Protein 3MJQ (pdb70)

Solvent-accessible surface area: 11244 Å² total

Organism: Desulfitobacterium hafniense (strain Y51) (NCBI:txid138119)

B-factor: mean 79.3, std 19.73, range [34.34, 143.45]

Radius of gyration: 17.88 Å; Cα contacts (8 Å, |Δi|>4): 394; chains: 2; bounding box: 31×36×53 Å

Nearest PDB structures (foldseek):
  3mjq-assembly1_B  TM=1.002E+00  e=2.665E-19  Desulfitobacterium hafniense Y51
  3olo-assembly1_A  TM=8.176E-01  e=1.686E-05  Nostoc sp. PCC 7120 = FACHB-418
  1vb6-assembly1_B  TM=7.572E-01  e=6.403E-06  Escherichia coli K-12
  5xgd-assembly1_A  TM=7.387E-01  e=3.478E-04  Pseudomonas aeruginosa PAO1
  5xge-assembly1_A  TM=7.195E-01  e=5.997E-04  Pseudomonas aeruginosa PAO1

Structure (mmCIF, N/CA/C/O backbone):
data_3MJQ
#
_entry.id   3MJQ
#
_cell.length_a   49.609
_cell.length_b   49.609
_cell.length_c   190.990
_cell.angle_alpha   90.00
_cell.angle_beta   90.00
_cell.angle_gamma   90.00
#
_symmetry.space_group_name_H-M   'P 41 21 2'
#
loop_
_entity.id
_entity.type
_entity.pdbx_description
1 polymer 'uncharacterized protein'
2 water water
#
loop_
_atom_site.group_PDB
_atom_site.id
_atom_site.type_symbol
_atom_site.label_atom_id
_atom_site.label_alt_id
_atom_site.label_comp_id
_atom_site.label_asym_id
_atom_site.label_entity_id
_atom_site.label_seq_id
_atom_site.pdbx_PDB_ins_code
_atom_site.Cartn_x
_atom_site.Cartn_y
_atom_site.Cartn_z
_atom_site.occupancy
_atom_site.B_iso_or_equiv
_atom_site.auth_seq_id
_atom_site.auth_comp_id
_atom_site.auth_asym_id
_atom_site.auth_atom_id
_atom_site.pdbx_PDB_model_num
ATOM 1 N N . LYS A 1 2 ? -2.564 28.051 75.169 1.00 95.61 2 LYS A N 1
ATOM 2 C CA . LYS A 1 2 ? -3.513 27.408 74.208 1.00 101.04 2 LYS A CA 1
ATOM 3 C C . LYS A 1 2 ? -4.108 26.129 74.808 1.00 108.10 2 LYS A C 1
ATOM 4 O O . LYS A 1 2 ? -3.599 25.616 75.800 1.00 107.61 2 LYS A O 1
ATOM 6 N N . ASN A 1 3 ? -5.197 25.631 74.221 1.00 108.19 3 ASN A N 1
ATOM 7 C CA . ASN A 1 3 ? -5.860 24.400 74.691 1.00 97.10 3 ASN A CA 1
ATOM 8 C C . ASN A 1 3 ? -5.023 23.231 74.209 1.00 92.50 3 ASN A C 1
ATOM 9 O O . ASN A 1 3 ? -5.111 22.112 74.722 1.00 89.53 3 ASN A O 1
ATOM 11 N N . PHE A 1 4 ? -4.206 23.531 73.207 1.00 82.72 4 PHE A N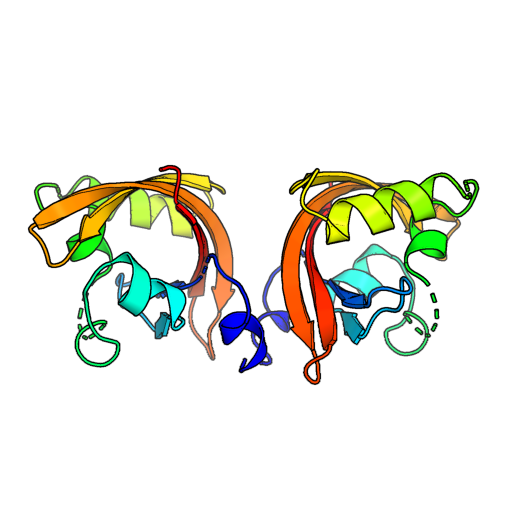 1
ATOM 12 C CA . PHE A 1 4 ? -3.298 22.576 72.600 1.00 76.06 4 PHE A CA 1
ATOM 13 C C . PHE A 1 4 ? -2.360 21.975 73.649 1.00 91.90 4 PHE A C 1
ATOM 14 O O . PHE A 1 4 ? -2.474 20.799 73.960 1.00 96.51 4 PHE A O 1
ATOM 22 N N . LEU A 1 5 ? -1.424 22.785 74.161 1.00 90.69 5 LEU A N 1
ATOM 23 C CA . LEU A 1 5 ? -0.444 22.401 75.195 1.00 78.35 5 LEU A CA 1
ATOM 24 C C . LEU A 1 5 ? -1.006 21.426 76.231 1.00 66.70 5 LEU A C 1
ATOM 25 O O . LEU A 1 5 ? -0.323 20.510 76.667 1.00 72.84 5 LEU A O 1
ATOM 30 N N . GLU A 1 6 ? -2.240 21.667 76.650 1.00 61.51 6 GLU A N 1
ATOM 31 C CA . GLU A 1 6 ? -2.965 20.817 77.600 1.00 67.73 6 GLU A CA 1
ATOM 32 C C . GLU A 1 6 ? -2.863 19.340 77.166 1.00 70.45 6 GLU A C 1
ATOM 33 O O . GLU A 1 6 ? -2.915 18.420 77.986 1.00 74.66 6 GLU A O 1
ATOM 39 N N . THR A 1 7 ? -2.724 19.125 75.861 1.00 67.27 7 THR A N 1
ATOM 40 C CA . THR A 1 7 ? -2.628 17.781 75.282 1.00 70.26 7 THR A CA 1
ATOM 41 C C . THR A 1 7 ? -1.237 17.128 75.207 1.00 74.19 7 THR A C 1
ATOM 42 O O . THR A 1 7 ? -1.067 16.080 74.595 1.00 80.93 7 THR A O 1
ATOM 46 N N . ILE A 1 8 ? -0.251 17.721 75.857 1.00 69.14 8 ILE A N 1
ATOM 47 C CA . ILE A 1 8 ? 1.090 17.150 75.856 1.00 67.62 8 ILE A CA 1
ATOM 48 C C . ILE A 1 8 ? 1.339 16.530 77.229 1.00 75.17 8 ILE A C 1
ATOM 49 O O . ILE A 1 8 ? 1.032 17.137 78.253 1.00 70.07 8 ILE A O 1
ATOM 54 N N . GLU A 1 9 ? 1.850 15.302 77.251 1.00 81.75 9 GLU A N 1
ATOM 55 C CA . GLU A 1 9 ? 2.078 14.614 78.515 1.00 76.68 9 GLU A CA 1
ATOM 56 C C . GLU A 1 9 ? 3.144 15.285 79.387 1.00 80.81 9 GLU A C 1
ATOM 57 O O . GLU A 1 9 ? 3.130 15.170 80.618 1.00 84.81 9 GLU A O 1
ATOM 63 N N . ASP A 1 10 ? 4.074 15.984 78.752 1.00 71.55 10 ASP A N 1
ATOM 64 C CA . ASP A 1 10 ? 5.117 16.669 79.497 1.00 65.74 10 ASP A CA 1
ATOM 65 C C . ASP A 1 10 ? 4.588 17.933 80.162 1.00 65.63 10 ASP A C 1
ATOM 66 O O . ASP A 1 10 ? 3.707 18.611 79.634 1.00 69.69 10 ASP A O 1
ATOM 79 N N . ILE A 1 12 ? 4.269 21.627 81.246 1.00 59.08 12 ILE A N 1
ATOM 80 C CA . ILE A 1 12 ? 4.554 22.892 80.621 1.00 59.38 12 ILE A CA 1
ATOM 81 C C . ILE A 1 12 ? 4.090 23.970 81.545 1.00 61.38 12 ILE A C 1
ATOM 82 O O . ILE A 1 12 ? 2.961 23.946 82.022 1.00 65.29 12 ILE A O 1
ATOM 87 N N . LEU A 1 13 ? 4.982 24.918 81.786 1.00 61.32 13 LEU A N 1
ATOM 88 C CA . LEU A 1 13 ? 4.708 26.048 82.648 1.00 64.80 13 LEU A CA 1
ATOM 89 C C . LEU A 1 13 ? 5.214 27.280 81.933 1.00 68.40 13 LEU A C 1
ATOM 90 O O . LEU A 1 13 ? 6.122 27.200 81.105 1.00 60.50 13 LEU A O 1
ATOM 95 N N . ILE A 1 14 ? 4.602 28.411 82.238 1.00 65.87 14 ILE A N 1
ATOM 96 C CA . ILE A 1 14 ? 5.054 29.674 81.695 1.00 67.77 14 ILE A CA 1
ATOM 97 C C . ILE A 1 14 ? 5.278 30.438 82.995 1.00 74.79 14 ILE A C 1
ATOM 98 O O . ILE A 1 14 ? 4.365 30.559 83.801 1.00 84.29 14 ILE A O 1
ATOM 103 N N . ILE A 1 15 ? 6.490 30.919 83.232 1.00 67.67 15 ILE A N 1
ATOM 104 C CA . ILE A 1 15 ? 6.756 31.625 84.479 1.00 73.19 15 ILE A CA 1
ATOM 105 C C . ILE A 1 15 ? 7.402 32.974 84.217 1.00 74.15 15 ILE A C 1
ATOM 106 O O . ILE A 1 15 ? 8.270 33.095 83.350 1.00 68.29 15 ILE A O 1
ATOM 111 N N . ASN A 1 16 ? 6.968 33.984 84.970 1.00 72.79 16 ASN A N 1
ATOM 112 C CA . ASN A 1 16 ? 7.468 35.347 84.811 1.00 74.59 16 ASN A CA 1
ATOM 113 C C . ASN A 1 16 ? 8.803 35.625 85.476 1.00 79.09 16 ASN A C 1
ATOM 114 O O . ASN A 1 16 ? 9.423 34.741 86.059 1.00 77.38 16 ASN A O 1
ATOM 119 N N . ARG A 1 17 ? 9.231 36.876 85.381 1.00 84.33 17 ARG A N 1
ATOM 120 C CA . ARG A 1 17 ? 10.494 37.324 85.949 1.00 87.31 17 ARG A CA 1
ATOM 121 C C . ARG A 1 17 ? 10.583 37.114 87.464 1.00 86.41 17 ARG A C 1
ATOM 122 O O . ARG A 1 17 ? 11.663 36.881 88.005 1.00 79.34 17 ARG A O 1
ATOM 130 N N . GLU A 1 18 ? 9.435 37.200 88.138 1.00 89.56 18 GLU A N 1
ATOM 131 C CA . GLU A 1 18 ? 9.346 37.042 89.592 1.00 93.15 18 GLU A CA 1
ATOM 132 C C . GLU A 1 18 ? 9.210 35.606 90.054 1.00 82.98 18 GLU A C 1
ATOM 133 O O . GLU A 1 18 ? 9.141 35.342 91.256 1.00 91.43 18 GLU A O 1
ATOM 139 N N . GLY A 1 19 ? 9.143 34.682 89.102 1.00 62.66 19 GLY A N 1
ATOM 140 C CA . GLY A 1 19 ? 9.028 33.281 89.454 1.00 57.04 19 GLY A CA 1
ATOM 141 C C . GLY A 1 19 ? 7.616 32.803 89.705 1.00 57.98 19 GLY A C 1
ATOM 142 O O . GLY A 1 19 ? 7.410 31.747 90.290 1.00 63.79 19 GLY A O 1
ATOM 143 N N . ARG A 1 20 ? 6.630 33.578 89.278 1.00 58.41 20 ARG A N 1
ATOM 144 C CA . ARG A 1 20 ? 5.252 33.154 89.468 1.00 73.70 20 ARG A CA 1
ATOM 145 C C . ARG A 1 20 ? 4.772 32.342 88.259 1.00 81.12 20 ARG A C 1
ATOM 146 O O . ARG A 1 20 ? 5.210 32.563 87.125 1.00 84.06 20 ARG A O 1
ATOM 154 N N . LEU A 1 21 ? 3.877 31.393 88.516 1.00 83.70 21 LEU A N 1
ATOM 155 C CA . LEU A 1 21 ? 3.349 30.532 87.468 1.00 75.67 21 LEU A CA 1
ATOM 156 C C . LEU A 1 21 ? 2.181 31.107 86.681 1.00 76.98 21 LEU A C 1
ATOM 157 O O . LEU A 1 21 ? 1.023 30.954 87.070 1.00 74.88 21 LEU A O 1
ATOM 162 N N . LEU A 1 22 ? 2.497 31.752 85.564 1.00 80.93 22 LEU A N 1
ATOM 163 C CA . LEU A 1 22 ? 1.489 32.334 84.690 1.00 83.61 22 LEU A CA 1
ATOM 164 C C . LEU A 1 22 ? 0.600 31.247 84.074 1.00 81.50 22 LEU A C 1
ATOM 165 O O . LEU A 1 22 ? -0.621 31.396 84.021 1.00 86.37 22 LEU A O 1
ATOM 170 N N . TYR A 1 23 ? 1.218 30.155 83.622 1.00 80.23 23 TYR A N 1
ATOM 171 C CA . TYR A 1 23 ? 0.493 29.039 83.009 1.00 81.62 23 TYR A CA 1
ATOM 172 C C . TYR A 1 23 ? 1.040 27.659 83.365 1.00 79.91 23 TYR A C 1
ATOM 173 O O . TYR A 1 23 ? 2.235 27.496 83.586 1.00 87.24 23 TYR A O 1
ATOM 182 N N . ALA A 1 24 ? 0.153 26.670 83.385 1.00 71.54 24 ALA A N 1
ATOM 183 C CA . ALA A 1 24 ? 0.531 25.295 83.684 1.00 68.02 24 ALA A CA 1
ATOM 184 C C . ALA A 1 24 ? -0.532 24.392 83.105 1.00 73.72 24 ALA A C 1
ATOM 185 O O . ALA A 1 24 ? -1.674 24.806 82.967 1.00 80.51 24 ALA A O 1
ATOM 187 N N . ASN A 1 25 ? -0.161 23.161 82.773 1.00 73.49 25 ASN A N 1
ATOM 188 C CA . ASN A 1 25 ? -1.104 22.219 82.195 1.00 80.74 25 ASN A CA 1
ATOM 189 C C . ASN A 1 25 ? -1.433 21.071 83.125 1.00 74.28 25 ASN A C 1
ATOM 190 O O . ASN A 1 25 ? -0.727 20.813 84.095 1.00 74.18 25 ASN A O 1
ATOM 195 N N . THR A 1 26 ? -2.520 20.382 82.809 1.00 78.23 26 THR A N 1
ATOM 196 C CA . THR A 1 26 ? -3.002 19.256 83.615 1.00 83.42 26 THR A CA 1
ATOM 197 C C . THR A 1 26 ? -1.848 18.366 84.115 1.00 84.36 26 THR A C 1
ATOM 198 O O . THR A 1 26 ? -1.903 17.796 85.217 1.00 81.33 26 THR A O 1
ATOM 202 N N . ALA A 1 27 ? -0.819 18.256 83.285 1.00 72.81 27 ALA A N 1
ATOM 203 C CA . ALA A 1 27 ? 0.345 17.441 83.554 1.00 73.34 27 ALA A CA 1
ATOM 204 C C . ALA A 1 27 ? 1.021 17.796 84.866 1.00 79.07 27 ALA A C 1
ATOM 205 O O . ALA A 1 27 ? 1.485 16.911 85.589 1.00 85.94 27 ALA A O 1
ATOM 207 N N . VAL A 1 28 ? 1.085 19.089 85.168 1.00 69.77 28 VAL A N 1
ATOM 208 C CA . VAL A 1 28 ? 1.725 19.538 86.388 1.00 74.27 28 VAL A CA 1
ATOM 209 C C . VAL A 1 28 ? 0.940 19.069 87.612 1.00 72.95 28 VAL A C 1
ATOM 210 O O . VAL A 1 28 ? 1.466 18.334 88.450 1.00 78.63 28 VAL A O 1
ATOM 214 N N . PRO A 1 29 ? -0.331 19.481 87.735 1.00 67.65 29 PRO A N 1
ATOM 215 C CA . PRO A 1 29 ? -1.102 19.033 88.898 1.00 65.54 29 PRO A CA 1
ATOM 216 C C . PRO A 1 29 ? -0.995 17.528 89.040 1.00 66.25 29 PRO A C 1
ATOM 217 O O . PRO A 1 29 ? -0.642 16.998 90.088 1.00 65.55 29 PRO A O 1
ATOM 221 N N . LYS A 1 30 ? -1.306 16.855 87.946 1.00 74.48 30 LYS A N 1
ATOM 222 C CA . LYS A 1 30 ? -1.265 15.413 87.877 1.00 78.54 30 LYS A CA 1
ATOM 223 C C . LYS A 1 30 ? 0.029 14.818 88.446 1.00 74.18 30 LYS A C 1
ATOM 224 O O . LYS A 1 30 ? -0.033 14.033 89.381 1.00 81.96 30 LYS A O 1
ATOM 230 N N . LYS A 1 31 ? 1.189 15.203 87.906 1.00 63.84 31 LYS A N 1
ATOM 231 C CA . LYS A 1 31 ? 2.494 14.668 88.352 1.00 64.69 31 LYS A CA 1
ATOM 232 C C . LYS A 1 31 ? 3.070 15.186 89.676 1.00 75.29 31 LYS A C 1
ATOM 233 O O . LYS A 1 31 ? 3.714 14.439 90.410 1.00 70.20 31 LYS A O 1
ATOM 239 N N . LEU A 1 32 ? 2.853 16.460 89.975 1.00 77.40 32 LEU A N 1
ATOM 240 C CA . LEU A 1 32 ? 3.377 17.058 91.195 1.00 74.12 32 LEU A CA 1
ATOM 241 C C . LEU A 1 32 ? 2.499 16.909 92.441 1.00 84.79 32 LEU A C 1
ATOM 242 O O . LEU A 1 32 ? 2.916 17.233 93.556 1.00 79.26 32 LEU A O 1
ATOM 247 N N . GLY A 1 33 ? 1.279 16.424 92.255 1.00 93.12 33 GLY A N 1
ATOM 248 C CA . GLY A 1 33 ? 0.396 16.241 93.395 1.00 85.14 33 GLY A CA 1
ATOM 249 C C . GLY A 1 33 ? -0.233 17.507 93.949 1.00 82.72 33 GLY A C 1
ATOM 250 O O . GLY A 1 33 ? -0.923 17.462 94.959 1.00 93.66 33 GLY A O 1
ATOM 251 N N . TYR A 1 34 ? 0.022 18.637 93.285 1.00 68.77 34 TYR A N 1
ATOM 252 C CA . TYR A 1 34 ? -0.560 19.928 93.662 1.00 70.91 34 TYR A CA 1
ATOM 253 C C . TYR A 1 34 ? -1.677 20.284 92.698 1.00 78.00 34 TYR A C 1
ATOM 254 O O . TYR A 1 34 ? -1.815 19.694 91.621 1.00 100.79 34 TYR A O 1
ATOM 263 N N . THR A 1 35 ? -2.487 21.245 93.103 1.00 75.57 35 THR A N 1
ATOM 264 C CA . THR A 1 35 ? -3.604 21.723 92.315 1.00 86.81 35 THR A CA 1
ATOM 265 C C . THR A 1 35 ? -3.338 22.986 91.479 1.00 82.16 35 THR A C 1
ATOM 266 O O . THR A 1 35 ? -2.388 23.738 91.729 1.00 84.98 35 THR A O 1
ATOM 270 N N . HIS A 1 36 ? -4.186 23.191 90.473 1.00 83.20 36 HIS A N 1
ATOM 271 C CA . HIS A 1 36 ? -4.063 24.344 89.589 1.00 87.33 36 HIS A CA 1
ATOM 272 C C . HIS A 1 36 ? -4.289 25.626 90.375 1.00 88.11 36 HIS A C 1
ATOM 273 O O . HIS A 1 36 ? -3.617 26.633 90.163 1.00 88.99 36 HIS A O 1
ATOM 280 N N . GLU A 1 37 ? -5.262 25.591 91.273 1.00 87.52 37 GLU A N 1
ATOM 281 C CA . GLU A 1 37 ? -5.550 26.752 92.093 1.00 96.92 37 GLU A CA 1
ATOM 282 C C . GLU A 1 37 ? -4.271 27.027 92.850 1.00 91.07 37 GLU A C 1
ATOM 283 O O . GLU A 1 37 ? -3.665 28.087 92.694 1.00 93.48 37 GLU A O 1
ATOM 289 N N . GLU A 1 38 ? -3.853 26.045 93.644 1.00 82.68 38 GLU A N 1
ATOM 290 C CA . GLU A 1 38 ? -2.638 26.139 94.444 1.00 80.40 38 GLU A CA 1
ATOM 291 C C . GLU A 1 38 ? -1.509 26.617 93.548 1.00 90.48 38 GLU A C 1
ATOM 292 O O . GLU A 1 38 ? -0.863 27.632 93.814 1.00 89.70 38 GLU A O 1
ATOM 298 N N . LEU A 1 39 ? -1.294 25.869 92.473 1.00 89.98 39 LEU A N 1
ATOM 299 C CA . LEU A 1 39 ? -0.268 26.162 91.485 1.00 85.73 39 LEU A CA 1
ATOM 300 C C . LEU A 1 39 ? -0.199 27.625 91.035 1.00 83.19 39 LEU A C 1
ATOM 301 O O . LEU A 1 39 ? 0.887 28.174 90.870 1.00 82.52 39 LEU A O 1
ATOM 314 N N . SER A 1 41 ? -0.869 30.292 92.664 1.00 83.86 41 SER A N 1
ATOM 315 C CA . SER A 1 41 ? -0.399 31.177 93.716 1.00 88.22 41 SER A CA 1
ATOM 316 C C . SER A 1 41 ? 1.061 30.929 94.060 1.00 85.27 41 SER A C 1
ATOM 317 O O . SER A 1 41 ? 1.798 31.862 94.359 1.00 85.42 41 SER A O 1
ATOM 328 N N . HIS A 1 43 ? 5.146 29.856 94.011 1.00 76.24 43 HIS A N 1
ATOM 329 C CA . HIS A 1 43 ? 6.322 30.443 93.378 1.00 68.36 43 HIS A CA 1
ATOM 330 C C . HIS A 1 43 ? 7.123 29.244 92.855 1.00 64.82 43 HIS A C 1
ATOM 331 O O . HIS A 1 43 ? 7.248 28.235 93.545 1.00 74.02 43 HIS A O 1
ATOM 338 N N . ILE A 1 44 ? 7.652 29.338 91.637 1.00 58.60 44 ILE A N 1
ATOM 339 C CA . ILE A 1 44 ? 8.404 28.225 91.050 1.00 54.77 44 ILE A CA 1
ATOM 340 C C . ILE A 1 44 ? 9.467 27.645 91.972 1.00 48.07 44 ILE A C 1
ATOM 341 O O . ILE A 1 44 ? 9.624 26.423 92.063 1.00 52.92 44 ILE A O 1
ATOM 346 N N . LEU A 1 45 ? 10.187 28.515 92.668 1.00 48.78 45 LEU A N 1
ATOM 347 C CA . LEU A 1 45 ? 11.242 28.070 93.574 1.00 54.53 45 LEU A CA 1
ATOM 348 C C . LEU A 1 45 ? 10.747 27.181 94.716 1.00 48.56 45 LEU A C 1
ATOM 349 O O . LEU A 1 45 ? 11.527 26.446 95.314 1.00 42.88 45 LEU A O 1
ATOM 354 N N . THR A 1 46 ? 9.454 27.234 95.017 1.00 50.07 46 THR A N 1
ATOM 355 C CA . THR A 1 46 ? 8.902 26.415 96.099 1.00 63.54 46 THR A CA 1
ATOM 356 C C . THR A 1 46 ? 8.903 24.950 95.685 1.00 66.11 46 THR A C 1
ATOM 357 O O . THR A 1 46 ? 8.945 24.040 96.524 1.00 62.74 46 THR A O 1
ATOM 361 N N . ILE A 1 47 ? 8.863 24.755 94.369 1.00 63.04 47 ILE A N 1
ATOM 362 C CA . ILE A 1 47 ? 8.849 23.439 93.747 1.00 48.92 47 ILE A CA 1
ATOM 363 C C . ILE A 1 47 ? 10.248 22.955 93.331 1.00 53.93 47 ILE A C 1
ATOM 364 O O . ILE A 1 47 ? 10.552 21.753 93.371 1.00 44.92 47 ILE A O 1
ATOM 369 N N . THR A 1 48 ? 11.087 23.901 92.921 1.00 55.27 48 THR A N 1
ATOM 370 C CA . THR A 1 48 ? 12.429 23.592 92.470 1.00 64.65 48 THR A CA 1
ATOM 371 C C . THR A 1 48 ? 13.537 23.727 93.516 1.00 67.93 48 THR A C 1
ATOM 372 O O . THR A 1 48 ? 14.463 22.909 93.541 1.00 76.12 48 THR A O 1
ATOM 376 N N . SER A 1 49 ? 13.441 24.745 94.376 1.00 68.23 49 SER A N 1
ATOM 377 C CA . SER A 1 49 ? 14.484 25.002 95.379 1.00 74.08 49 SER A CA 1
ATOM 378 C C . SER A 1 49 ? 14.034 25.136 96.847 1.00 74.12 49 SER A C 1
ATOM 379 O O . SER A 1 49 ? 14.590 25.941 97.595 1.00 67.51 49 SER A O 1
ATOM 382 N N . ALA A 1 50 ? 13.059 24.333 97.258 1.00 78.84 50 ALA A N 1
ATOM 383 C CA . ALA A 1 50 ? 12.523 24.372 98.622 1.00 72.40 50 ALA A CA 1
ATOM 384 C C . ALA A 1 50 ? 13.518 24.711 99.748 1.00 83.76 50 ALA A C 1
ATOM 385 O O . ALA A 1 50 ? 13.227 25.524 100.632 1.00 89.83 50 ALA A O 1
ATOM 387 N N . GLY A 1 51 ? 14.697 24.110 99.728 1.00 80.22 51 GLY A N 1
ATOM 388 C CA . GLY A 1 51 ? 15.629 24.404 100.797 1.00 77.60 51 GLY A CA 1
ATOM 389 C C . GLY A 1 51 ? 16.727 25.361 100.407 1.00 79.99 51 GLY A C 1
ATOM 390 O O . GLY A 1 51 ? 17.535 25.754 101.243 1.00 79.57 51 GLY A O 1
ATOM 391 N N . LYS A 1 52 ? 16.759 25.747 99.139 1.00 72.12 52 LYS A N 1
ATOM 392 C CA . LYS A 1 52 ? 17.800 26.648 98.668 1.00 68.46 52 LYS A CA 1
ATOM 393 C C . LYS A 1 52 ? 17.245 27.762 97.784 1.00 69.18 52 LYS A C 1
ATOM 394 O O . LYS A 1 52 ? 17.530 27.799 96.590 1.00 72.05 52 LYS A O 1
ATOM 408 N N . ALA A 1 54 ? 17.960 30.952 97.648 1.00 66.72 54 ALA A N 1
ATOM 409 C CA . ALA A 1 54 ? 19.001 31.847 97.154 1.00 63.35 54 ALA A CA 1
ATOM 410 C C . ALA A 1 54 ? 19.687 31.305 95.910 1.00 54.60 54 ALA A C 1
ATOM 411 O O . ALA A 1 54 ? 19.842 32.019 94.929 1.00 58.06 54 ALA A O 1
ATOM 413 N N . GLU A 1 55 ? 20.110 30.049 95.947 1.00 51.47 55 GLU A N 1
ATOM 414 C CA . GLU A 1 55 ? 20.758 29.476 94.781 1.00 67.08 55 GLU A CA 1
ATOM 415 C C . GLU A 1 55 ? 19.711 29.284 93.691 1.00 59.78 55 GLU A C 1
ATOM 416 O O . GLU A 1 55 ? 20.008 29.338 92.501 1.00 56.92 55 GLU A O 1
ATOM 422 N N . GLY A 1 56 ? 18.474 29.070 94.110 1.00 50.96 56 GLY A N 1
ATOM 423 C CA . GLY A 1 56 ? 17.412 28.893 93.154 1.00 45.21 56 GLY A CA 1
ATOM 424 C C . GLY A 1 56 ? 17.044 30.229 92.556 1.00 63.22 56 GLY A C 1
ATOM 425 O O . GLY A 1 56 ? 16.657 30.309 91.393 1.00 74.51 56 GLY A O 1
ATOM 426 N N . GLU A 1 57 ? 17.161 31.292 93.341 1.00 63.46 57 GLU A N 1
ATOM 427 C CA . GLU A 1 57 ? 16.820 32.617 92.832 1.00 70.68 57 GLU A CA 1
ATOM 428 C C . GLU A 1 57 ? 17.862 33.138 91.832 1.00 83.40 57 GLU A C 1
ATOM 429 O O . GLU A 1 57 ? 17.570 34.008 91.007 1.00 91.64 57 GLU A O 1
ATOM 435 N N . LYS A 1 58 ? 19.072 32.590 91.903 1.00 87.67 58 LYS A N 1
ATOM 436 C CA . LYS A 1 58 ? 20.137 32.995 91.005 1.00 92.59 58 LYS A CA 1
ATOM 437 C C . LYS A 1 58 ? 20.000 32.299 89.670 1.00 90.09 58 LYS A C 1
ATOM 438 O O . LYS A 1 58 ? 20.122 32.933 88.628 1.00 100.88 58 LYS A O 1
ATOM 444 N N . ILE A 1 59 ? 19.754 30.994 89.697 1.00 79.30 59 ILE A N 1
ATOM 445 C CA . ILE A 1 59 ? 19.594 30.229 88.462 1.00 77.63 59 ILE A CA 1
ATOM 446 C C . ILE A 1 59 ? 18.503 30.879 87.624 1.00 71.48 59 ILE A C 1
ATOM 447 O O . ILE A 1 59 ? 18.694 31.174 86.444 1.00 71.27 59 ILE A O 1
ATOM 452 N N . LEU A 1 60 ? 17.357 31.104 88.255 1.00 73.49 60 LEU A N 1
ATOM 453 C CA . LEU A 1 60 ? 16.221 31.723 87.587 1.00 64.63 60 LEU A CA 1
ATOM 454 C C . LEU A 1 60 ? 16.677 33.026 86.965 1.00 65.95 60 LEU A C 1
ATOM 455 O O . LEU A 1 60 ? 16.230 33.406 85.888 1.00 75.62 60 LEU A O 1
ATOM 460 N N . ALA A 1 61 ? 17.575 33.711 87.659 1.00 81.70 61 ALA A N 1
ATOM 461 C CA . ALA A 1 61 ? 18.115 34.966 87.176 1.00 83.11 61 ALA A CA 1
ATOM 462 C C . ALA A 1 61 ? 18.863 34.727 85.866 1.00 88.12 61 ALA A C 1
ATOM 463 O O . ALA A 1 61 ? 18.637 35.429 84.885 1.00 101.34 61 ALA A O 1
ATOM 465 N N . GLU A 1 62 ? 19.747 33.733 85.851 1.00 82.45 62 GLU A N 1
ATOM 466 C CA . GLU A 1 62 ? 20.520 33.404 84.657 1.00 88.52 62 GLU A CA 1
ATOM 467 C C . GLU A 1 62 ? 19.618 32.994 83.492 1.00 88.85 62 GLU A C 1
ATOM 468 O O . GLU A 1 62 ? 19.823 33.426 82.358 1.00 80.67 62 GLU A O 1
ATOM 474 N N . LEU A 1 63 ? 18.631 32.146 83.780 1.00 88.52 63 LEU A N 1
ATOM 475 C CA . LEU A 1 63 ? 17.707 31.656 82.759 1.00 85.75 63 LEU A CA 1
ATOM 476 C C . LEU A 1 63 ? 17.116 32.765 81.914 1.00 91.42 63 LEU A C 1
ATOM 477 O O . LEU A 1 63 ? 16.976 32.608 80.702 1.00 99.98 63 LEU A O 1
ATOM 482 N N . PHE A 1 64 ? 16.761 33.876 82.555 1.00 84.63 64 PHE A N 1
ATOM 483 C CA . PHE A 1 64 ? 16.196 35.021 81.848 1.00 92.17 64 PHE A CA 1
ATOM 484 C C . PHE A 1 64 ? 17.284 35.745 81.056 1.00 96.44 64 PHE A C 1
ATOM 485 O O . PHE A 1 64 ? 17.028 36.276 79.977 1.00 86.39 64 PHE A O 1
ATOM 493 N N . ALA A 1 65 ? 18.499 35.761 81.603 1.00 102.55 65 ALA A N 1
ATOM 494 C CA . ALA A 1 65 ? 19.638 36.401 80.949 1.00 104.56 65 ALA A CA 1
ATOM 495 C C . ALA A 1 65 ? 19.944 35.686 79.639 1.00 103.74 65 ALA A C 1
ATOM 496 O O . ALA A 1 65 ? 20.473 36.288 78.711 1.00 106.53 65 ALA A O 1
ATOM 498 N N . GLY A 1 66 ? 19.604 34.402 79.575 1.00 103.68 66 GLY A N 1
ATOM 499 C CA . GLY A 1 66 ? 19.842 33.612 78.380 1.00 100.30 66 GLY A CA 1
ATOM 500 C C . GLY A 1 66 ? 20.941 32.604 78.629 1.00 99.57 66 GLY A C 1
ATOM 501 O O . GLY A 1 66 ? 21.286 31.803 77.764 1.00 100.91 66 GLY A O 1
ATOM 502 N N . LYS A 1 67 ? 21.484 32.648 79.836 1.00 103.43 67 LYS A N 1
ATOM 503 C CA . LYS A 1 67 ? 22.562 31.761 80.231 1.00 110.69 67 LYS A CA 1
ATOM 504 C C . LYS A 1 67 ? 22.379 30.312 79.773 1.00 109.04 67 LYS A C 1
ATOM 505 O O . LYS A 1 67 ? 23.235 29.768 79.084 1.00 115.03 67 LYS A O 1
ATOM 511 N N . LYS A 1 68 ? 21.267 29.687 80.144 1.00 100.91 68 LYS A N 1
ATOM 512 C CA . LYS A 1 68 ? 21.048 28.289 79.766 1.00 91.54 68 LYS A CA 1
ATOM 513 C C . LYS A 1 68 ? 19.751 28.053 78.995 1.00 78.48 68 LYS A C 1
ATOM 514 O O . LYS A 1 68 ? 18.823 28.871 79.047 1.00 67.28 68 LYS A O 1
ATOM 520 N N . GLU A 1 69 ? 19.702 26.926 78.284 1.00 78.18 69 GLU A N 1
ATOM 521 C CA . GLU A 1 69 ? 18.532 26.544 77.490 1.00 84.50 69 GLU A CA 1
ATOM 522 C C . GLU A 1 69 ? 17.832 25.317 78.073 1.00 75.30 69 GLU A C 1
ATOM 523 O O . GLU A 1 69 ? 16.713 24.980 77.673 1.00 68.88 69 GLU A O 1
ATOM 529 N N . SER A 1 70 ? 18.508 24.650 79.008 1.00 71.90 70 SER A N 1
ATOM 530 C CA . SER A 1 70 ? 17.976 23.467 79.678 1.00 70.72 70 SER A CA 1
ATOM 531 C C . SER A 1 70 ? 18.767 23.187 80.954 1.00 76.34 70 SER A C 1
ATOM 532 O O . SER A 1 70 ? 19.969 23.451 81.024 1.00 83.57 70 SER A O 1
ATOM 535 N N . LEU A 1 71 ? 18.090 22.658 81.967 1.00 70.31 71 LEU A N 1
ATOM 536 C CA . LEU A 1 71 ? 18.756 22.319 83.213 1.00 68.05 71 LEU A CA 1
ATOM 537 C C . LEU A 1 71 ? 17.990 21.213 83.867 1.00 53.79 71 LEU A C 1
ATOM 538 O O . LEU A 1 71 ? 16.779 21.095 83.696 1.00 48.92 71 LEU A O 1
ATOM 543 N N . PRO A 1 72 ? 18.695 20.363 84.604 1.00 59.93 72 PRO A N 1
ATOM 544 C CA . PRO A 1 72 ? 18.057 19.247 85.306 1.00 62.77 72 PRO A CA 1
ATOM 545 C C . PRO A 1 72 ? 17.326 19.817 86.532 1.00 63.92 72 PRO A C 1
ATOM 546 O O . PRO A 1 72 ? 17.650 20.916 87.002 1.00 55.38 72 PRO A O 1
ATOM 550 N N . LEU A 1 73 ? 16.345 19.089 87.047 1.00 65.28 73 LEU A N 1
ATOM 551 C CA . LEU A 1 73 ? 15.601 19.589 88.184 1.00 65.88 73 LEU A CA 1
ATOM 552 C C . LEU A 1 73 ? 15.168 18.476 89.091 1.00 70.15 73 LEU A C 1
ATOM 553 O O . LEU A 1 73 ? 15.237 17.302 88.734 1.00 76.66 73 LEU A O 1
ATOM 558 N N . SER A 1 74 ? 14.705 18.880 90.267 1.00 62.70 74 SER A N 1
ATOM 559 C CA . SER A 1 74 ? 14.185 17.985 91.280 1.00 62.51 74 SER A CA 1
ATOM 560 C C . SER A 1 74 ? 12.892 18.669 91.633 1.00 59.29 74 SER A C 1
ATOM 561 O O . SER A 1 74 ? 12.895 19.721 92.273 1.00 55.10 74 SER A O 1
ATOM 564 N N . LEU A 1 75 ? 11.791 18.096 91.169 1.00 60.91 75 LEU A N 1
ATOM 565 C CA . LEU A 1 75 ? 10.486 18.661 91.429 1.00 61.73 75 LEU A CA 1
ATOM 566 C C . LEU A 1 75 ? 9.956 18.029 92.689 1.00 69.97 75 LEU A C 1
ATOM 567 O O . LEU A 1 75 ? 9.863 16.811 92.773 1.00 81.15 75 LEU A O 1
ATOM 572 N N . GLU A 1 76 ? 9.624 18.854 93.677 1.00 67.17 76 GLU A N 1
ATOM 573 C CA . GLU A 1 76 ? 9.105 18.345 94.936 1.00 62.29 76 GLU A CA 1
ATOM 574 C C . GLU A 1 76 ? 7.596 18.243 94.869 1.00 64.24 76 GLU A C 1
ATOM 575 O O . GLU A 1 76 ? 6.904 19.238 94.679 1.00 55.61 76 GLU A O 1
ATOM 581 N N . LYS A 1 77 ? 7.088 17.031 95.042 1.00 72.46 77 LYS A N 1
ATOM 582 C CA . LYS A 1 77 ? 5.661 16.785 94.990 1.00 75.10 77 LYS A CA 1
ATOM 583 C C . LYS A 1 77 ? 5.010 17.140 96.322 1.00 67.16 77 LYS A C 1
ATOM 584 O O . LYS A 1 77 ? 5.660 17.060 97.356 1.00 67.23 77 LYS A O 1
ATOM 590 N N . LYS A 1 78 ? 3.738 17.547 96.290 1.00 63.64 78 LYS A N 1
ATOM 591 C CA . LYS A 1 78 ? 2.994 17.895 97.504 1.00 79.00 78 LYS A CA 1
ATOM 592 C C . LYS A 1 78 ? 3.356 16.902 98.599 1.00 76.77 78 LYS A C 1
ATOM 593 O O . LYS A 1 78 ? 3.404 17.226 99.784 1.00 68.87 78 LYS A O 1
ATOM 599 N N . GLU A 1 79 ? 3.605 15.679 98.155 1.00 91.38 79 GLU A N 1
ATOM 600 C CA . GLU A 1 79 ? 3.972 14.558 98.996 1.00 90.12 79 GLU A CA 1
ATOM 601 C C . GLU A 1 79 ? 5.189 14.884 99.866 1.00 80.51 79 GLU A C 1
ATOM 602 O O . GLU A 1 79 ? 5.325 14.383 100.982 1.00 87.80 79 GLU A O 1
ATOM 608 N N . GLY A 1 80 ? 6.062 15.738 99.344 1.00 76.77 80 GLY A N 1
ATOM 609 C CA . GLY A 1 80 ? 7.265 16.125 100.057 1.00 78.10 80 GLY A CA 1
ATOM 610 C C . GLY A 1 80 ? 8.475 15.500 99.391 1.00 80.12 80 GLY A C 1
ATOM 611 O O . GLY A 1 80 ? 9.614 15.882 99.659 1.00 82.42 80 GLY A O 1
ATOM 612 N N . THR A 1 81 ? 8.203 14.538 98.510 1.00 76.53 81 THR A N 1
ATOM 613 C CA . THR A 1 81 ? 9.227 13.804 97.776 1.00 77.27 81 THR A CA 1
ATOM 614 C C . THR A 1 81 ? 9.566 14.481 96.454 1.00 74.24 81 THR A C 1
ATOM 615 O O . THR A 1 81 ? 8.737 15.174 95.870 1.00 73.48 81 THR A O 1
ATOM 619 N N . SER A 1 82 ? 10.785 14.263 95.974 1.00 66.34 82 SER A N 1
ATOM 620 C CA . SER A 1 82 ? 11.203 14.868 94.722 1.00 69.89 82 SER A CA 1
ATOM 621 C C . SER A 1 82 ? 11.369 13.854 93.605 1.00 69.56 82 SER A C 1
ATOM 622 O O . SER A 1 82 ? 11.594 12.667 93.842 1.00 69.86 82 SER A O 1
ATOM 625 N N . ILE A 1 83 ? 11.239 14.353 92.381 1.00 67.30 83 ILE A N 1
ATOM 626 C CA . ILE A 1 83 ? 11.374 13.554 91.169 1.00 65.13 83 ILE A CA 1
ATOM 627 C C . ILE A 1 83 ? 12.388 14.230 90.251 1.00 62.24 83 ILE A C 1
ATOM 628 O O . ILE A 1 83 ? 12.389 15.453 90.113 1.00 69.92 83 ILE A O 1
ATOM 633 N N . PRO A 1 84 ? 13.283 13.442 89.629 1.00 61.67 84 PRO A N 1
ATOM 634 C CA . PRO A 1 84 ? 14.293 13.981 88.724 1.00 59.65 84 PRO A CA 1
ATOM 635 C C . PRO A 1 84 ? 13.623 14.435 87.429 1.00 56.56 84 PRO A C 1
ATOM 636 O O . PRO A 1 84 ? 12.779 13.739 86.862 1.00 49.99 84 PRO A O 1
ATOM 640 N N . ALA A 1 85 ? 13.990 15.617 86.965 1.00 53.47 85 ALA A N 1
ATOM 641 C CA . ALA A 1 85 ? 13.398 16.127 85.750 1.00 55.06 85 ALA A CA 1
ATOM 642 C C . ALA A 1 85 ? 14.449 16.857 84.965 1.00 63.44 85 ALA A C 1
ATOM 643 O O . ALA A 1 85 ? 15.546 17.144 85.473 1.00 63.43 85 ALA A O 1
ATOM 645 N N . LYS A 1 86 ? 14.104 17.114 83.708 1.00 57.77 86 LYS A N 1
ATOM 646 C CA . LYS A 1 86 ? 14.942 17.861 82.804 1.00 52.04 86 LYS A CA 1
ATOM 647 C C . LYS A 1 86 ? 13.992 18.881 82.198 1.00 55.25 86 LYS A C 1
ATOM 648 O O . LYS A 1 86 ? 12.919 18.542 81.688 1.00 52.83 86 LYS A O 1
ATOM 654 N N . ALA A 1 87 ? 14.376 20.144 82.289 1.00 51.32 87 ALA A N 1
ATOM 655 C CA . ALA A 1 87 ? 13.531 21.187 81.761 1.00 56.00 87 ALA A CA 1
ATOM 656 C C . ALA A 1 87 ? 14.202 21.927 80.626 1.00 58.12 87 ALA A C 1
ATOM 657 O O . ALA A 1 87 ? 15.367 22.285 80.717 1.00 67.43 87 ALA A O 1
ATOM 659 N N . ARG A 1 88 ? 13.466 22.126 79.542 1.00 46.06 88 ARG A N 1
ATOM 660 C CA . ARG A 1 88 ? 13.961 22.882 78.407 1.00 47.41 88 ARG A CA 1
ATOM 661 C C . ARG A 1 88 ? 13.181 24.192 78.463 1.00 44.64 88 ARG A C 1
ATOM 662 O O . ARG A 1 88 ? 11.945 24.192 78.658 1.00 43.50 88 ARG A O 1
ATOM 670 N N . ILE A 1 89 ? 13.903 25.305 78.333 1.00 48.16 89 ILE A N 1
ATOM 671 C CA . ILE A 1 89 ? 13.265 26.610 78.391 1.00 57.36 89 ILE A CA 1
ATOM 672 C C . ILE A 1 89 ? 13.495 27.512 77.181 1.00 55.87 89 ILE A C 1
ATOM 673 O O . ILE A 1 89 ? 14.539 27.466 76.532 1.00 63.64 89 ILE A O 1
ATOM 678 N N . TRP A 1 90 ? 12.476 28.315 76.885 1.00 61.61 90 TRP A N 1
ATOM 679 C CA . TRP A 1 90 ? 12.483 29.256 75.782 1.00 68.70 90 TRP A CA 1
ATOM 680 C C . TRP A 1 90 ? 12.013 30.582 76.327 1.00 72.86 90 TRP A C 1
ATOM 681 O O . TRP A 1 90 ? 11.085 30.635 77.130 1.00 76.52 90 TRP A O 1
ATOM 692 N N . GLN A 1 91 ? 12.665 31.651 75.894 1.00 71.42 91 GLN A N 1
ATOM 693 C CA . GLN A 1 91 ? 12.309 32.980 76.343 1.00 77.85 91 GLN A CA 1
ATOM 694 C C . GLN A 1 91 ? 11.196 33.526 75.490 1.00 82.35 91 GLN A C 1
ATOM 695 O O . GLN A 1 91 ? 11.366 33.733 74.293 1.00 88.57 91 GLN A O 1
ATOM 701 N N . GLY A 1 92 ? 10.048 33.741 76.115 1.00 82.44 92 GLY A N 1
ATOM 702 C CA . GLY A 1 92 ? 8.908 34.284 75.402 1.00 93.61 92 GLY A CA 1
ATOM 703 C C . GLY A 1 92 ? 8.403 35.502 76.147 1.00 97.08 92 GLY A C 1
ATOM 704 O O . GLY A 1 92 ? 9.137 36.089 76.942 1.00 93.59 92 GLY A O 1
ATOM 705 N N . LYS A 1 93 ? 7.159 35.891 75.892 1.00 107.45 93 LYS A N 1
ATOM 706 C CA . LYS A 1 93 ? 6.524 37.034 76.563 1.00 115.67 93 LYS A CA 1
ATOM 707 C C . LYS A 1 93 ? 5.056 36.665 76.630 1.00 118.88 93 LYS A C 1
ATOM 708 O O . LYS A 1 93 ? 4.469 36.322 75.608 1.00 119.55 93 LYS A O 1
ATOM 714 N N . TRP A 1 94 ? 4.447 36.717 77.814 1.00 122.43 94 TRP A N 1
ATOM 715 C CA . TRP A 1 94 ? 3.055 36.273 77.883 1.00 126.09 94 TRP A CA 1
ATOM 716 C C . TRP A 1 94 ? 2.186 37.191 77.091 1.00 138.45 94 TRP A C 1
ATOM 717 O O . TRP A 1 94 ? 1.801 36.875 75.955 1.00 141.51 94 TRP A O 1
ATOM 728 N N . HIS A 1 95 ? 1.855 38.313 77.690 1.00 140.01 95 HIS A N 1
ATOM 729 C CA . HIS A 1 95 ? 1.107 39.290 76.964 1.00 142.41 95 HIS A CA 1
ATOM 730 C C . HIS A 1 95 ? 2.123 40.392 76.679 1.00 139.27 95 HIS A C 1
ATOM 731 O O . HIS A 1 95 ? 2.486 40.676 75.516 1.00 138.19 95 HIS A O 1
ATOM 738 N N . ASN A 1 96 ? 2.584 41.039 77.756 1.00 134.04 96 ASN A N 1
ATOM 739 C CA . ASN A 1 96 ? 3.602 42.100 77.643 1.00 131.12 96 ASN A CA 1
ATOM 740 C C . ASN A 1 96 ? 5.027 41.958 78.216 1.00 124.04 96 ASN A C 1
ATOM 741 O O . ASN A 1 96 ? 5.962 42.602 77.721 1.00 119.54 96 ASN A O 1
ATOM 746 N N . GLU A 1 97 ? 5.196 41.129 79.241 1.00 123.43 97 GLU A N 1
ATOM 747 C CA . GLU A 1 97 ? 6.476 41.064 79.945 1.00 122.76 97 GLU A CA 1
ATOM 748 C C . GLU A 1 97 ? 7.289 39.812 79.769 1.00 117.22 97 GLU A C 1
ATOM 749 O O . GLU A 1 97 ? 6.746 38.720 79.640 1.00 118.81 97 GLU A O 1
ATOM 755 N N . PRO A 1 98 ? 8.623 39.962 79.781 1.00 109.37 98 PRO A N 1
ATOM 756 C CA . PRO A 1 98 ? 9.561 38.854 79.612 1.00 104.79 98 PRO A CA 1
ATOM 757 C C . PRO A 1 98 ? 9.230 37.729 80.582 1.00 108.71 98 PRO A C 1
ATOM 758 O O . PRO A 1 98 ? 9.010 37.962 81.776 1.00 112.64 98 PRO A O 1
ATOM 762 N N . CYS A 1 99 ? 9.193 36.506 80.064 1.00 103.10 99 CYS A N 1
ATOM 763 C CA . CYS A 1 99 ? 8.912 35.333 80.883 1.00 96.60 99 CYS A CA 1
ATOM 764 C C . CYS A 1 99 ? 9.577 34.094 80.286 1.00 81.54 99 CYS A C 1
ATOM 765 O O . CYS A 1 99 ? 10.158 34.151 79.203 1.00 75.46 99 CYS A O 1
ATOM 768 N N . LEU A 1 100 ? 9.493 32.973 80.992 1.00 75.00 100 LEU A N 1
ATOM 769 C CA . LEU A 1 100 ? 10.099 31.742 80.506 1.00 71.66 100 LEU A CA 1
ATOM 770 C C . LEU A 1 100 ? 9.059 30.696 80.137 1.00 77.16 100 LEU A C 1
ATOM 771 O O . LEU A 1 100 ? 8.071 30.512 80.844 1.00 77.18 100 LEU A O 1
ATOM 776 N N . PHE A 1 101 ? 9.279 30.036 79.002 1.00 76.73 101 PHE A N 1
ATOM 777 C CA . PHE A 1 101 ? 8.389 28.980 78.530 1.00 68.53 101 PHE A CA 1
ATOM 778 C C . PHE A 1 101 ? 9.132 27.678 78.786 1.00 66.93 101 PHE A C 1
ATOM 779 O O . PHE A 1 101 ? 10.194 27.438 78.223 1.00 67.74 101 PHE A O 1
ATOM 787 N N . ALA A 1 102 ? 8.569 26.830 79.634 1.00 63.71 102 ALA A N 1
ATOM 788 C CA . ALA A 1 102 ? 9.247 25.598 79.979 1.00 57.59 102 ALA A CA 1
ATOM 789 C C . ALA A 1 102 ? 8.471 24.318 79.746 1.00 57.08 102 ALA A C 1
ATOM 790 O O . ALA A 1 102 ? 7.291 24.197 80.104 1.00 59.15 102 ALA A O 1
ATOM 792 N N . ILE A 1 103 ? 9.168 23.358 79.148 1.00 54.58 103 ILE A N 1
ATOM 793 C CA . ILE A 1 103 ? 8.610 22.045 78.894 1.00 54.93 103 ILE A CA 1
ATOM 794 C C . ILE A 1 103 ? 9.531 21.134 79.708 1.00 54.87 103 ILE A C 1
ATOM 795 O O . ILE A 1 103 ? 10.748 21.090 79.491 1.00 56.61 103 ILE A O 1
ATOM 800 N N . ILE A 1 104 ? 8.932 20.435 80.667 1.00 62.85 104 ILE A N 1
ATOM 801 C CA . ILE A 1 104 ? 9.669 19.573 81.570 1.00 55.95 104 ILE A CA 1
ATOM 802 C C . ILE A 1 104 ? 9.426 18.078 81.431 1.00 50.96 104 ILE A C 1
ATOM 803 O O . ILE A 1 104 ? 8.282 17.621 81.491 1.00 49.14 104 ILE A O 1
ATOM 808 N N . LYS A 1 105 ? 10.521 17.326 81.262 1.00 46.40 105 LYS A N 1
ATOM 809 C CA . LYS A 1 105 ? 10.478 15.865 81.130 1.00 51.45 105 LYS A CA 1
ATOM 810 C C . LYS A 1 105 ? 10.766 15.149 82.455 1.00 62.46 105 LYS A C 1
ATOM 811 O O . LYS A 1 105 ? 11.821 15.341 83.074 1.00 70.08 105 LYS A O 1
ATOM 817 N N . ASP A 1 106 ? 9.817 14.333 82.897 1.00 65.13 106 ASP A N 1
ATOM 818 C CA . ASP A 1 106 ? 10.001 13.576 84.121 1.00 59.66 106 ASP A CA 1
ATOM 819 C C . ASP A 1 106 ? 11.045 12.503 83.812 1.00 64.98 106 ASP A C 1
ATOM 820 O O . ASP A 1 106 ? 10.818 11.637 82.971 1.00 68.37 106 ASP A O 1
ATOM 825 N N . LEU A 1 107 ? 12.194 12.567 84.476 1.00 58.83 107 LEU A N 1
ATOM 826 C CA . LEU A 1 107 ? 13.240 11.581 84.234 1.00 55.83 107 LEU A CA 1
ATOM 827 C C . LEU A 1 107 ? 13.146 10.394 85.173 1.00 61.40 107 LEU A C 1
ATOM 828 O O . LEU A 1 107 ? 14.171 9.894 85.620 1.00 66.09 107 LEU A O 1
ATOM 833 N N . SER A 1 108 ? 11.925 9.929 85.448 1.00 68.15 108 SER A N 1
ATOM 834 C CA . SER A 1 108 ? 11.685 8.799 86.365 1.00 79.92 108 SER A CA 1
ATOM 835 C C . SER A 1 108 ? 12.016 7.374 85.857 1.00 94.23 108 SER A C 1
ATOM 836 O O . SER A 1 108 ? 11.280 6.430 86.235 1.00 94.03 108 SER A O 1
ATOM 839 N N . LYS B 1 2 ? -1.498 31.034 72.920 1.00 118.88 2 LYS B N 1
ATOM 840 C CA . LYS B 1 2 ? -2.222 31.563 71.707 1.00 123.81 2 LYS B CA 1
ATOM 841 C C . LYS B 1 2 ? -1.286 32.383 70.812 1.00 126.94 2 LYS B C 1
ATOM 842 O O . LYS B 1 2 ? -0.541 31.822 69.985 1.00 126.74 2 LYS B O 1
ATOM 844 N N . ASN B 1 3 ? -1.350 33.706 70.955 1.00 126.18 3 ASN B N 1
ATOM 845 C CA . ASN B 1 3 ? -0.498 34.612 70.181 1.00 120.60 3 ASN B CA 1
ATOM 846 C C . ASN B 1 3 ? 0.838 34.569 70.909 1.00 116.99 3 ASN B C 1
ATOM 847 O O . ASN B 1 3 ? 1.739 35.383 70.691 1.00 114.48 3 ASN B O 1
ATOM 849 N N . PHE B 1 4 ? 0.943 33.566 71.770 1.00 109.39 4 PHE B N 1
ATOM 850 C CA . PHE B 1 4 ? 2.124 33.343 72.575 1.00 95.42 4 PHE B CA 1
ATOM 851 C C . PHE B 1 4 ? 3.324 32.770 71.814 1.00 92.00 4 PHE B C 1
ATOM 852 O O . PHE B 1 4 ? 4.339 33.445 71.669 1.00 86.35 4 PHE B O 1
ATOM 860 N N . LEU B 1 5 ? 3.212 31.521 71.358 1.00 93.28 5 LEU B N 1
ATOM 861 C CA . LEU B 1 5 ? 4.277 30.843 70.610 1.00 81.12 5 LEU B CA 1
ATOM 862 C C . LEU B 1 5 ? 4.838 31.793 69.564 1.00 72.17 5 LEU B C 1
ATOM 863 O O . LEU B 1 5 ? 6.001 31.696 69.168 1.00 74.81 5 LEU B O 1
ATOM 868 N N . GLU B 1 6 ? 3.991 32.727 69.143 1.00 64.53 6 GLU B N 1
ATOM 869 C CA . GLU B 1 6 ? 4.366 33.708 68.142 1.00 75.50 6 GLU B CA 1
ATOM 870 C C . GLU B 1 6 ? 5.540 34.521 68.649 1.00 79.62 6 GLU B C 1
ATOM 871 O O . GLU B 1 6 ? 6.284 35.108 67.868 1.00 74.40 6 GLU B O 1
ATOM 877 N N . THR B 1 7 ? 5.720 34.509 69.965 1.00 88.12 7 THR B N 1
ATOM 878 C CA . THR B 1 7 ? 6.788 35.257 70.615 1.00 90.94 7 THR B CA 1
ATOM 879 C C . THR B 1 7 ? 8.096 34.505 70.862 1.00 92.49 7 THR B C 1
ATOM 880 O O . THR B 1 7 ? 9.021 35.063 71.456 1.00 92.57 7 THR B O 1
ATOM 884 N N . ILE B 1 8 ? 8.178 33.251 70.435 1.00 89.87 8 ILE B N 1
ATOM 885 C CA . ILE B 1 8 ? 9.406 32.490 70.635 1.00 91.87 8 ILE B CA 1
ATOM 886 C C . ILE B 1 8 ? 10.256 32.563 69.373 1.00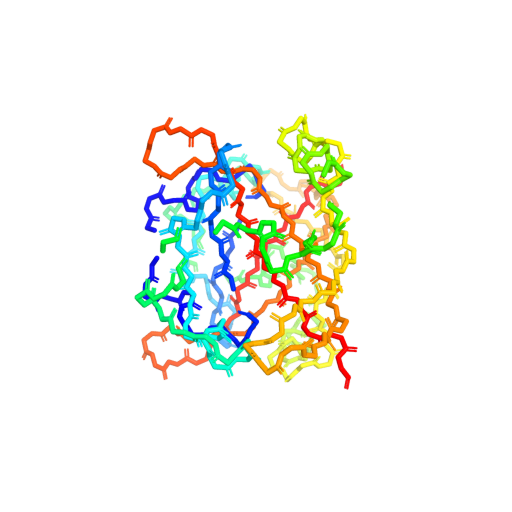 94.90 8 ILE B C 1
ATOM 887 O O . ILE B 1 8 ? 9.762 32.358 68.269 1.00 95.73 8 ILE B O 1
ATOM 892 N N . GLU B 1 9 ? 11.538 32.870 69.556 1.00 95.08 9 GLU B N 1
ATOM 893 C CA . GLU B 1 9 ? 12.482 33.021 68.455 1.00 85.68 9 GLU B CA 1
ATOM 894 C C . GLU B 1 9 ? 12.733 31.743 67.677 1.00 92.06 9 GLU B C 1
ATOM 895 O O . GLU B 1 9 ? 13.041 31.785 66.488 1.00 102.94 9 GLU B O 1
ATOM 901 N N . ASP B 1 10 ? 12.611 30.604 68.345 1.00 84.83 10 ASP B N 1
ATOM 902 C CA . ASP B 1 10 ? 12.827 29.331 67.677 1.00 85.93 10 ASP B CA 1
ATOM 903 C C . ASP B 1 10 ? 11.638 29.000 66.774 1.00 86.33 10 ASP B C 1
ATOM 904 O O . ASP B 1 10 ? 10.529 29.504 66.988 1.00 81.29 10 ASP B O 1
ATOM 917 N N . ILE B 1 12 ? 8.580 26.942 65.342 1.00 67.11 12 ILE B N 1
ATOM 918 C CA . ILE B 1 12 ? 7.602 26.037 65.921 1.00 64.16 12 ILE B CA 1
ATOM 919 C C . ILE B 1 12 ? 6.585 25.557 64.870 1.00 74.33 12 ILE B C 1
ATOM 920 O O . ILE B 1 12 ? 6.039 26.357 64.098 1.00 80.73 12 ILE B O 1
ATOM 925 N N . LEU B 1 13 ? 6.341 24.246 64.858 1.00 70.45 13 LEU B N 1
ATOM 926 C CA . LEU B 1 13 ? 5.412 23.612 63.918 1.00 66.53 13 LEU B CA 1
ATOM 927 C C . LEU B 1 13 ? 4.507 22.577 64.588 1.00 67.54 13 LEU B C 1
ATOM 928 O O . LEU B 1 13 ? 4.947 21.852 65.482 1.00 54.83 13 LEU B O 1
ATOM 933 N N . ILE B 1 14 ? 3.244 22.526 64.167 1.00 69.57 14 ILE B N 1
ATOM 934 C CA . ILE B 1 14 ? 2.337 21.482 64.633 1.00 65.62 14 ILE B CA 1
ATOM 935 C C . ILE B 1 14 ? 2.145 20.684 63.332 1.00 72.61 14 ILE B C 1
ATOM 936 O O . ILE B 1 14 ? 1.749 21.234 62.304 1.00 75.79 14 ILE B O 1
ATOM 941 N N . ILE B 1 15 ? 2.452 19.396 63.375 1.00 67.95 15 ILE B N 1
ATOM 942 C CA . ILE B 1 15 ? 2.378 18.543 62.190 1.00 61.09 15 ILE B CA 1
ATOM 943 C C . ILE B 1 15 ? 1.408 17.377 62.409 1.00 56.83 15 ILE B C 1
ATOM 944 O O . ILE B 1 15 ? 1.371 16.803 63.491 1.00 67.35 15 ILE B O 1
ATOM 949 N N . ASN B 1 16 ? 0.608 17.020 61.409 1.00 48.49 16 ASN B N 1
ATOM 950 C CA . ASN B 1 16 ? -0.283 15.870 61.610 1.00 48.28 16 ASN B CA 1
ATOM 951 C C . ASN B 1 16 ? 0.354 14.566 61.110 1.00 55.86 16 ASN B C 1
ATOM 952 O O . ASN B 1 16 ? 1.415 14.577 60.479 1.00 58.14 16 ASN B O 1
ATOM 957 N N . ARG B 1 17 ? -0.306 13.447 61.373 1.00 61.32 17 ARG B N 1
ATOM 958 C CA . ARG B 1 17 ? 0.233 12.150 61.000 1.00 63.25 17 ARG B CA 1
ATOM 959 C C . ARG B 1 17 ? 0.637 11.976 59.550 1.00 65.58 17 ARG B C 1
ATOM 960 O O . ARG B 1 17 ? 1.477 11.123 59.240 1.00 69.94 17 ARG B O 1
ATOM 968 N N . GLU B 1 18 ? 0.056 12.782 58.666 1.00 63.15 18 GLU B N 1
ATOM 969 C CA . GLU B 1 18 ? 0.377 12.705 57.241 1.00 79.21 18 GLU B CA 1
ATOM 970 C C . GLU B 1 18 ? 1.522 13.605 56.793 1.00 75.07 18 GLU B C 1
ATOM 971 O O . GLU B 1 18 ? 1.919 13.579 55.630 1.00 78.27 18 GLU B O 1
ATOM 977 N N . GLY B 1 19 ? 2.036 14.415 57.706 1.00 63.31 19 GLY B N 1
ATOM 978 C CA . GLY B 1 19 ? 3.129 15.293 57.349 1.00 59.29 19 GLY B CA 1
ATOM 979 C C . GLY B 1 19 ? 2.668 16.693 57.010 1.00 57.35 19 GLY B C 1
ATOM 980 O O . GLY B 1 19 ? 3.44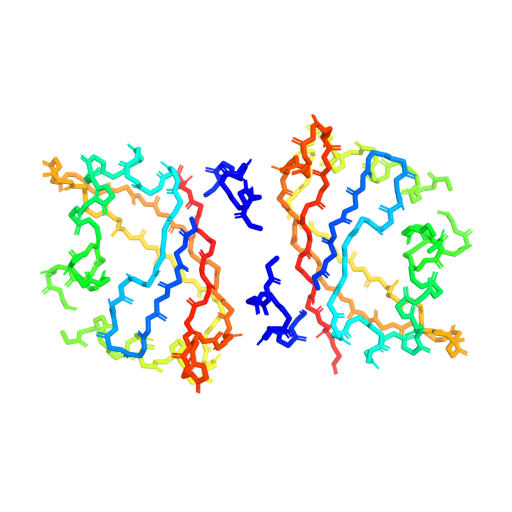1 17.522 56.532 1.00 61.86 19 GLY B O 1
ATOM 981 N N . ARG B 1 20 ? 1.399 16.963 57.282 1.00 53.04 20 ARG B N 1
ATOM 982 C CA . ARG B 1 20 ? 0.822 18.270 57.006 1.00 57.15 20 ARG B CA 1
ATOM 983 C C . ARG B 1 20 ? 0.956 19.260 58.159 1.00 62.47 20 ARG B C 1
ATOM 984 O O . ARG B 1 20 ? 0.731 18.905 59.319 1.00 69.91 20 ARG B O 1
ATOM 992 N N . LEU B 1 21 ? 1.318 20.499 57.832 1.00 47.92 21 LEU B N 1
ATOM 993 C CA . LEU B 1 21 ? 1.494 21.564 58.828 1.00 60.86 21 LEU B CA 1
ATOM 994 C C . LEU B 1 21 ? 0.172 22.201 59.277 1.00 77.32 21 LEU B C 1
ATOM 995 O O . LEU B 1 21 ? -0.432 22.966 58.525 1.00 81.12 21 LEU B O 1
ATOM 1000 N N . LEU B 1 22 ? -0.274 21.890 60.500 1.00 71.94 22 LEU B N 1
ATOM 1001 C CA . LEU B 1 22 ? -1.528 22.442 61.023 1.00 60.41 22 LEU B CA 1
ATOM 1002 C C . LEU B 1 22 ? -1.261 23.787 61.648 1.00 63.10 22 LEU B C 1
ATOM 1003 O O . LEU B 1 22 ? -2.184 24.489 62.056 1.00 61.35 22 LEU B O 1
ATOM 1008 N N . TYR B 1 23 ? 0.009 24.144 61.734 1.00 66.31 23 TYR B N 1
ATOM 1009 C CA . TYR B 1 23 ? 0.372 25.403 62.347 1.00 66.64 23 TYR B CA 1
ATOM 1010 C C . TYR B 1 23 ? 1.855 25.663 62.227 1.00 65.25 23 TYR B C 1
ATOM 1011 O O . TYR B 1 23 ? 2.659 24.745 62.108 1.00 69.18 23 TYR B O 1
ATOM 1020 N N . ALA B 1 24 ? 2.204 26.934 62.266 1.00 63.44 24 ALA B N 1
ATOM 1021 C CA . ALA B 1 24 ? 3.583 27.354 62.186 1.00 67.35 24 ALA B CA 1
ATOM 1022 C C . ALA B 1 24 ? 3.517 28.782 62.658 1.00 70.47 24 ALA B C 1
ATOM 1023 O O . ALA B 1 24 ? 2.478 29.426 62.524 1.00 76.71 24 ALA B O 1
ATOM 1025 N N . ASN B 1 25 ? 4.607 29.274 63.225 1.00 74.47 25 ASN B N 1
ATOM 1026 C CA . ASN B 1 25 ? 4.628 30.639 63.712 1.00 86.14 25 ASN B CA 1
ATOM 1027 C C . ASN B 1 25 ? 5.539 31.546 62.894 1.00 87.65 25 ASN B C 1
ATOM 1028 O O . ASN B 1 25 ? 6.317 31.087 62.057 1.00 82.88 25 ASN B O 1
ATOM 1033 N N . THR B 1 26 ? 5.420 32.841 63.151 1.00 93.82 26 THR B N 1
ATOM 1034 C CA . THR B 1 26 ? 6.183 33.866 62.457 1.00 96.28 26 THR B CA 1
ATOM 1035 C C . THR B 1 26 ? 7.611 33.488 62.057 1.00 87.30 26 THR B C 1
ATOM 1036 O O . THR B 1 26 ? 8.111 33.937 61.032 1.00 79.87 26 THR B O 1
ATOM 1040 N N . ALA B 1 27 ? 8.258 32.647 62.850 1.00 89.81 27 ALA B N 1
ATOM 1041 C CA . ALA B 1 27 ? 9.638 32.258 62.585 1.00 85.69 27 ALA B CA 1
ATOM 1042 C C . ALA B 1 27 ? 9.913 31.304 61.423 1.00 78.98 27 ALA B C 1
ATOM 1043 O O . ALA B 1 27 ? 10.941 31.437 60.763 1.00 95.96 27 ALA B O 1
ATOM 1045 N N . VAL B 1 28 ? 9.021 30.348 61.170 1.00 68.09 28 VAL B N 1
ATOM 1046 C CA . VAL B 1 28 ? 9.241 29.387 60.086 1.00 76.79 28 VAL B CA 1
ATOM 1047 C C . VAL B 1 28 ? 9.296 30.043 58.709 1.00 85.93 28 VAL B C 1
ATOM 1048 O O . VAL B 1 28 ? 10.157 29.717 57.896 1.00 91.37 28 VAL B O 1
ATOM 1052 N N . PRO B 1 29 ? 8.363 30.964 58.417 1.00 91.51 29 PRO B N 1
ATOM 1053 C CA . PRO B 1 29 ? 8.388 31.625 57.111 1.00 102.93 29 PRO B CA 1
ATOM 1054 C C . PRO B 1 29 ? 9.654 32.471 57.015 1.00 105.28 29 PRO B C 1
ATOM 1055 O O . PRO B 1 29 ? 10.409 32.387 56.049 1.00 109.81 29 PRO B O 1
ATOM 1059 N N . LYS B 1 30 ? 9.873 33.284 58.042 1.00 97.95 30 LYS B N 1
ATOM 1060 C CA . LYS B 1 30 ? 11.030 34.159 58.112 1.00 94.31 30 LYS B CA 1
ATOM 1061 C C . LYS B 1 30 ? 12.329 33.424 57.771 1.00 95.17 30 LYS B C 1
ATOM 1062 O O . LYS B 1 30 ? 13.023 33.778 56.823 1.00 91.65 30 LYS B O 1
ATOM 1068 N N . LYS B 1 31 ? 12.645 32.390 58.537 1.00 94.48 31 LYS B N 1
ATOM 1069 C CA . LYS B 1 31 ? 13.878 31.641 58.329 1.00 97.03 31 LYS B CA 1
ATOM 1070 C C . LYS B 1 31 ? 13.917 30.752 57.080 1.00 100.90 31 LYS B C 1
ATOM 1071 O O . LYS B 1 31 ? 15.000 30.394 56.612 1.00 96.69 31 LYS B O 1
ATOM 1077 N N . LEU B 1 32 ? 12.750 30.397 56.544 1.00 96.07 32 LEU B N 1
ATOM 1078 C CA . LEU B 1 32 ? 12.679 29.529 55.362 1.00 93.38 32 LEU B CA 1
ATOM 1079 C C . LEU B 1 32 ? 12.408 30.243 54.023 1.00 103.22 32 LEU B C 1
ATOM 1080 O O . LEU B 1 32 ? 12.542 29.640 52.955 1.00 94.69 32 LEU B O 1
ATOM 1085 N N . GLY B 1 33 ? 12.040 31.521 54.081 1.00 104.27 33 GLY B N 1
ATOM 1086 C CA . GLY B 1 33 ? 11.758 32.268 52.865 1.00 91.53 33 GLY B CA 1
ATOM 1087 C C . GLY B 1 33 ? 10.355 32.046 52.323 1.00 92.77 33 GLY B C 1
ATOM 1088 O O . GLY B 1 33 ? 9.857 32.818 51.496 1.00 100.12 33 GLY B O 1
ATOM 1089 N N . TYR B 1 34 ? 9.713 30.979 52.788 1.00 87.19 34 TYR B N 1
ATOM 1090 C CA . TYR B 1 34 ? 8.362 30.651 52.354 1.00 86.37 34 TYR B CA 1
ATOM 1091 C C . TYR B 1 34 ? 7.355 31.578 53.010 1.00 83.43 34 TYR B C 1
ATOM 1092 O O . TYR B 1 34 ? 7.716 32.479 53.752 1.00 87.35 34 TYR B O 1
ATOM 1101 N N . THR B 1 35 ? 6.083 31.340 52.737 1.00 76.89 35 THR B N 1
ATOM 1102 C CA . THR B 1 35 ? 5.024 32.183 53.256 1.00 82.74 35 THR B CA 1
ATOM 1103 C C . THR B 1 35 ? 4.076 31.379 54.095 1.00 91.20 35 THR B C 1
ATOM 1104 O O . THR B 1 35 ? 3.946 30.173 53.894 1.00 95.07 35 THR B O 1
ATOM 1108 N N . HIS B 1 36 ? 3.391 32.043 55.018 1.00 93.03 36 HIS B N 1
ATOM 1109 C CA . HIS B 1 36 ? 2.448 31.345 55.872 1.00 91.15 36 HIS B CA 1
ATOM 1110 C C . HIS B 1 36 ? 1.409 30.687 54.994 1.00 92.77 36 HIS B C 1
ATOM 1111 O O . HIS B 1 36 ? 0.991 29.562 55.251 1.00 88.03 36 HIS B O 1
ATOM 1118 N N . GLU B 1 37 ? 1.004 31.397 53.949 1.00 99.04 37 GLU B N 1
ATOM 1119 C CA . GLU B 1 37 ? 0.011 30.880 53.020 1.00 97.76 37 GLU B CA 1
ATOM 1120 C C . GLU B 1 37 ? 0.515 29.585 52.401 1.00 82.61 37 GLU B C 1
ATOM 1121 O O . GLU B 1 37 ? -0.199 28.587 52.358 1.00 84.54 37 GLU B O 1
ATOM 1127 N N . GLU B 1 38 ? 1.755 29.614 51.927 1.00 74.73 38 GLU B N 1
ATOM 1128 C CA . GLU B 1 38 ? 2.368 28.451 51.303 1.00 80.05 38 GLU B CA 1
ATOM 1129 C C . GLU B 1 38 ? 2.637 27.330 52.301 1.00 86.83 38 GLU B C 1
ATOM 1130 O O . GLU B 1 38 ? 2.136 26.217 52.140 1.00 85.56 38 GLU B O 1
ATOM 1136 N N . LEU B 1 39 ? 3.431 27.622 53.328 1.00 87.33 39 LEU B N 1
ATOM 1137 C CA . LEU B 1 39 ? 3.749 26.626 54.339 1.00 80.44 39 LEU B CA 1
ATOM 1138 C C . LEU B 1 3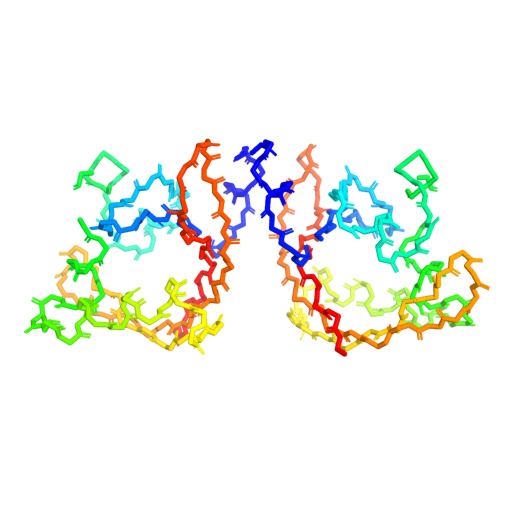9 ? 2.503 25.828 54.732 1.00 81.89 39 LEU B C 1
ATOM 1139 O O . LEU B 1 39 ? 2.531 24.600 54.735 1.00 87.72 39 LEU B O 1
ATOM 1152 N N . SER B 1 41 ? 0.250 24.709 53.262 1.00 6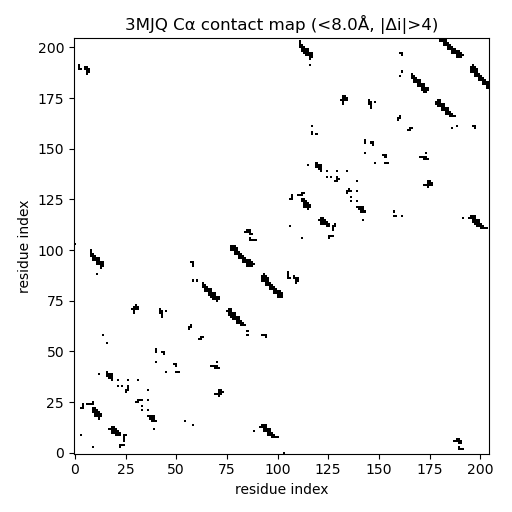6.99 41 SER B N 1
ATOM 1153 C CA . SER B 1 41 ? -0.225 23.795 52.229 1.00 81.06 41 SER B CA 1
ATOM 1154 C C . SER B 1 41 ? 0.814 22.753 51.858 1.00 77.87 41 SER B C 1
ATOM 1155 O O . SER B 1 41 ? 0.502 21.752 51.218 1.00 72.19 41 SER B O 1
ATOM 1166 N N . HIS B 1 43 ? 3.974 19.878 52.575 1.00 85.07 43 HIS B N 1
ATOM 1167 C CA . HIS B 1 43 ? 4.153 18.658 53.359 1.00 75.45 43 HIS B CA 1
ATOM 1168 C C . HIS B 1 43 ? 5.500 18.838 54.071 1.00 75.21 43 HIS B C 1
ATOM 1169 O O . HIS B 1 43 ? 6.436 19.381 53.487 1.00 81.80 43 HIS B O 1
ATOM 1176 N N . ILE B 1 44 ? 5.598 18.408 55.326 1.00 67.23 44 ILE B N 1
ATOM 1177 C CA . ILE B 1 44 ? 6.836 18.558 56.077 1.00 57.11 44 ILE B CA 1
ATOM 1178 C C . ILE B 1 44 ? 8.025 17.891 55.381 1.00 62.85 44 ILE B C 1
ATOM 1179 O O . ILE B 1 44 ? 9.146 18.396 55.420 1.00 64.36 44 ILE B O 1
ATOM 1184 N N . LEU B 1 45 ? 7.771 16.758 54.737 1.00 58.50 45 LEU B N 1
ATOM 1185 C CA . LEU B 1 45 ? 8.811 16.017 54.040 1.00 62.55 45 LEU B CA 1
ATOM 1186 C C . LEU B 1 45 ? 9.441 16.805 52.911 1.00 65.45 45 LEU B C 1
ATOM 1187 O O . LEU B 1 45 ? 10.601 16.584 52.578 1.00 64.91 45 LEU B O 1
ATOM 1192 N N . THR B 1 46 ? 8.673 17.714 52.322 1.00 70.13 46 THR B N 1
ATOM 1193 C CA . THR B 1 46 ? 9.173 18.550 51.235 1.00 80.99 46 THR B CA 1
ATOM 1194 C C . THR B 1 46 ? 10.304 19.461 51.731 1.00 85.86 46 THR B C 1
ATOM 1195 O O . THR B 1 46 ? 11.308 19.649 51.040 1.00 93.05 46 THR B O 1
ATOM 1199 N N . ILE B 1 47 ? 10.133 20.010 52.933 1.00 88.35 47 ILE B N 1
ATOM 1200 C CA . ILE B 1 47 ? 11.119 20.901 53.541 1.00 91.55 47 ILE B CA 1
ATOM 1201 C C . ILE B 1 47 ? 12.298 20.120 54.102 1.00 90.31 47 ILE B C 1
ATOM 1202 O O . ILE B 1 47 ? 13.414 20.632 54.164 1.00 95.59 47 ILE B O 1
ATOM 1207 N N . THR B 1 48 ? 12.055 18.872 54.486 1.00 80.11 48 THR B N 1
ATOM 1208 C CA . THR B 1 48 ? 13.105 18.077 55.091 1.00 76.80 48 THR B CA 1
ATOM 1209 C C . THR B 1 48 ? 13.701 16.959 54.248 1.00 82.78 48 THR B C 1
ATOM 1210 O O . THR B 1 48 ? 14.907 16.933 54.035 1.00 87.11 48 THR B O 1
ATOM 1214 N N . SER B 1 49 ? 12.876 16.038 53.770 1.00 80.94 49 SER B N 1
ATOM 1215 C CA . SER B 1 49 ? 13.385 14.934 52.969 1.00 76.40 49 SER B CA 1
ATOM 1216 C C . SER B 1 49 ? 13.085 15.108 51.494 1.00 90.13 49 SER B C 1
ATOM 1217 O O . SER B 1 49 ? 12.821 14.132 50.800 1.00 90.21 49 SER B O 1
ATOM 1220 N N . ALA B 1 50 ? 13.134 16.349 51.021 1.00 100.82 50 ALA B N 1
ATOM 1221 C CA . ALA B 1 50 ? 12.849 16.666 49.623 1.00 104.14 50 ALA B CA 1
ATOM 1222 C C . ALA B 1 50 ? 13.474 15.685 48.636 1.00 110.15 50 ALA B C 1
ATOM 1223 O O . ALA B 1 50 ? 12.965 15.499 47.529 1.00 117.03 50 ALA B O 1
ATOM 1225 N N . GLY B 1 51 ? 14.578 15.061 49.034 1.00 109.46 51 GLY B N 1
ATOM 1226 C CA . GLY B 1 51 ? 15.220 14.102 48.159 1.00 106.00 51 GLY B CA 1
ATOM 1227 C C . GLY B 1 51 ? 14.900 12.681 48.582 1.00 96.31 51 GLY B C 1
ATOM 1228 O O . GLY B 1 51 ? 14.835 11.764 47.770 1.00 86.69 51 GLY B O 1
ATOM 1229 N N . LYS B 1 52 ? 14.671 12.499 49.873 1.00 92.58 52 LYS B N 1
ATOM 1230 C CA . LYS B 1 52 ? 14.387 11.181 50.394 1.00 90.05 52 LYS B CA 1
ATOM 1231 C C . LYS B 1 52 ? 12.989 11.070 50.990 1.00 80.87 52 LYS B C 1
ATOM 1232 O O . LYS B 1 52 ? 12.841 10.961 52.202 1.00 82.95 52 LYS B O 1
ATOM 1246 N N . ALA B 1 54 ? 10.684 8.586 50.924 1.00 81.25 54 ALA B N 1
ATOM 1247 C CA . ALA B 1 54 ? 10.501 7.336 51.656 1.00 75.00 54 ALA B CA 1
ATOM 1248 C C . ALA B 1 54 ? 11.273 7.370 52.987 1.00 78.22 54 ALA B C 1
ATOM 1249 O O . ALA B 1 54 ? 10.752 6.987 54.032 1.00 72.61 54 ALA B O 1
ATOM 1251 N N . GLU B 1 55 ? 12.517 7.835 52.938 1.00 79.10 55 GLU B N 1
ATOM 1252 C CA . GLU B 1 55 ? 13.350 7.928 54.130 1.00 74.75 55 GLU B CA 1
ATOM 1253 C C . GLU B 1 55 ? 12.640 8.753 55.188 1.00 73.43 55 GLU B C 1
ATOM 1254 O O . GLU B 1 55 ? 12.439 8.305 56.312 1.00 75.59 55 GLU B O 1
ATOM 1260 N N . GLY B 1 56 ? 12.260 9.968 54.806 1.00 74.40 56 GLY B N 1
ATOM 1261 C CA . GLY B 1 56 ? 11.585 10.872 55.721 1.00 69.31 56 GLY B CA 1
ATOM 1262 C C . GLY B 1 56 ? 10.277 10.365 56.286 1.00 63.97 56 GLY B C 1
ATOM 1263 O O . GLY B 1 56 ? 9.957 10.608 57.450 1.00 69.77 56 GLY B O 1
ATOM 1264 N N . GLU B 1 57 ? 9.509 9.660 55.470 1.00 61.48 57 GLU B N 1
ATOM 1265 C CA . GLU B 1 57 ? 8.235 9.147 55.924 1.00 59.90 57 GLU B CA 1
ATOM 1266 C C . GLU B 1 57 ? 8.429 8.155 57.065 1.00 72.89 57 GLU B C 1
ATOM 1267 O O . GLU B 1 57 ? 7.716 8.203 58.068 1.00 73.80 57 GLU B O 1
ATOM 1273 N N . LYS B 1 58 ? 9.409 7.270 56.912 1.00 78.84 58 LYS B N 1
ATOM 1274 C CA . LYS B 1 58 ? 9.716 6.269 57.927 1.00 75.89 58 LYS B CA 1
ATOM 1275 C C . LYS B 1 58 ? 10.036 6.938 59.257 1.00 76.18 58 LYS B C 1
ATOM 1276 O O . LYS B 1 58 ? 9.567 6.507 60.308 1.00 74.26 58 LYS B O 1
ATOM 1282 N N . ILE B 1 59 ? 10.843 7.991 59.201 1.00 67.62 59 ILE B N 1
ATOM 1283 C CA . ILE B 1 59 ? 11.230 8.730 60.394 1.00 70.28 59 ILE B CA 1
ATOM 1284 C C . ILE B 1 59 ? 10.019 9.400 61.030 1.00 70.13 59 ILE B C 1
ATOM 1285 O O . ILE B 1 59 ? 9.823 9.318 62.245 1.00 71.33 59 ILE B O 1
ATOM 1290 N N . LEU B 1 60 ? 9.216 10.074 60.204 1.00 63.90 60 LEU B N 1
ATOM 1291 C CA . LEU B 1 60 ? 8.015 10.752 60.680 1.00 61.07 60 LEU B CA 1
ATOM 1292 C C . LEU B 1 60 ? 7.157 9.735 61.416 1.00 66.29 60 LEU B C 1
ATOM 1293 O O . LEU B 1 60 ? 6.627 10.020 62.488 1.00 75.86 60 LEU B O 1
ATOM 1298 N N . ALA B 1 61 ? 7.029 8.547 60.839 1.00 63.93 61 ALA B N 1
ATOM 1299 C CA . ALA B 1 61 ? 6.253 7.486 61.465 1.00 71.98 61 ALA B CA 1
ATOM 1300 C C . ALA B 1 61 ? 6.821 7.203 62.859 1.00 67.19 61 ALA B C 1
ATOM 1301 O O . ALA B 1 61 ? 6.078 7.041 63.832 1.00 58.40 61 ALA B O 1
ATOM 1303 N N . GLU B 1 62 ? 8.148 7.144 62.937 1.00 71.92 62 GLU B N 1
ATOM 1304 C CA . GLU B 1 62 ? 8.853 6.889 64.187 1.00 65.43 62 GLU B CA 1
ATOM 1305 C C . GLU B 1 62 ? 8.624 7.987 65.209 1.00 69.60 62 GLU B C 1
ATOM 1306 O O . GLU B 1 62 ? 8.476 7.701 66.396 1.00 83.96 62 GLU B O 1
ATOM 1312 N N . LEU B 1 63 ? 8.626 9.243 64.758 1.00 63.43 63 LEU B N 1
ATOM 1313 C CA . LEU B 1 63 ? 8.382 10.374 65.655 1.00 63.06 63 LEU B CA 1
ATOM 1314 C C . LEU B 1 63 ? 6.987 10.273 66.255 1.00 68.62 63 LEU B C 1
ATOM 1315 O O . LEU B 1 63 ? 6.735 10.771 67.356 1.00 75.01 63 LEU B O 1
ATOM 1320 N N . PHE B 1 64 ? 6.082 9.621 65.528 1.00 65.30 64 PHE B N 1
ATOM 1321 C CA . PHE B 1 64 ? 4.722 9.437 66.016 1.00 61.44 64 PHE B CA 1
ATOM 1322 C C . PHE B 1 64 ? 4.640 8.268 66.984 1.00 62.80 64 PHE B C 1
ATOM 1323 O O . PHE B 1 64 ? 3.749 8.221 67.826 1.00 68.80 64 PHE B O 1
ATOM 1331 N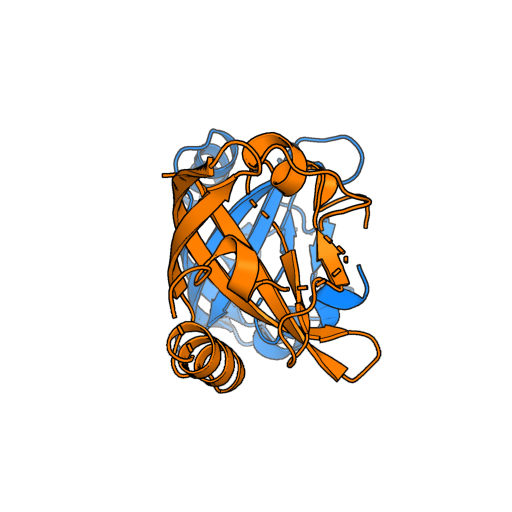 N . ALA B 1 65 ? 5.575 7.328 66.875 1.00 61.42 65 ALA B N 1
ATOM 1332 C CA . ALA B 1 65 ? 5.591 6.193 67.786 1.00 73.98 65 ALA B CA 1
ATOM 1333 C C . ALA B 1 65 ? 6.136 6.674 69.132 1.00 80.87 65 ALA B C 1
ATOM 1334 O O . ALA B 1 65 ? 5.433 6.679 70.142 1.00 91.27 65 ALA B O 1
ATOM 1336 N N . GLY B 1 66 ? 7.392 7.101 69.127 1.00 76.16 66 GLY B N 1
ATOM 1337 C CA . GLY B 1 66 ? 8.027 7.583 70.338 1.00 65.20 66 GLY B CA 1
ATOM 1338 C C . GLY B 1 66 ? 9.515 7.310 70.257 1.00 68.55 66 GLY B C 1
ATOM 1339 O O . GLY B 1 66 ? 10.309 7.886 70.989 1.00 60.49 66 GLY B O 1
ATOM 1340 N N . LYS B 1 67 ? 9.882 6.413 69.352 1.00 77.22 67 LYS B N 1
ATOM 1341 C CA . LYS B 1 67 ? 11.267 6.046 69.144 1.00 72.68 67 LYS B CA 1
ATOM 1342 C C . LYS B 1 67 ? 12.221 7.235 69.336 1.00 65.01 67 LYS B C 1
ATOM 1343 O O . LYS B 1 67 ? 13.308 7.062 69.889 1.00 71.59 67 LYS B O 1
ATOM 1349 N N . LYS B 1 68 ? 11.826 8.436 68.906 1.00 47.89 68 LYS B N 1
ATOM 1350 C CA . LYS B 1 68 ? 12.705 9.599 69.055 1.00 56.73 68 LYS B CA 1
ATOM 1351 C C . LYS B 1 68 ? 11.998 10.836 69.575 1.00 66.20 68 LYS B C 1
ATOM 1352 O O . LYS B 1 68 ? 10.802 11.018 69.340 1.00 63.90 68 LYS B O 1
ATOM 1358 N N . GLU B 1 69 ? 12.744 11.686 70.279 1.00 70.91 69 GLU B N 1
ATOM 1359 C CA . GLU B 1 69 ? 12.187 12.918 70.827 1.00 68.78 69 GLU B CA 1
ATOM 1360 C C . GLU B 1 69 ? 12.896 14.082 70.180 1.00 68.81 69 GLU B C 1
ATOM 1361 O O . GLU B 1 69 ? 12.410 15.220 70.192 1.00 63.00 69 GLU B O 1
ATOM 1367 N N . SER B 1 70 ? 14.066 13.796 69.623 1.00 76.85 70 SER B N 1
ATOM 1368 C CA . SER B 1 70 ? 14.844 14.828 68.951 1.00 78.27 70 SER B CA 1
ATOM 1369 C C . SER B 1 70 ? 15.587 14.256 67.746 1.00 69.89 70 SER B C 1
ATOM 1370 O O . SER B 1 70 ? 15.786 13.042 67.641 1.00 71.04 70 SER B O 1
ATOM 1373 N N . LEU B 1 71 ? 15.972 15.138 66.830 1.00 70.96 71 LEU B N 1
ATOM 1374 C CA . LEU B 1 71 ? 16.691 14.741 65.632 1.00 69.36 71 LEU B CA 1
ATOM 1375 C C . LEU B 1 71 ? 17.208 15.978 64.921 1.00 65.76 71 LEU B C 1
ATOM 1376 O O . LEU B 1 71 ? 16.646 17.067 65.049 1.00 62.06 71 LEU B O 1
ATOM 1381 N N . PRO B 1 72 ? 18.313 15.831 64.185 1.00 73.23 72 PRO B N 1
ATOM 1382 C CA . PRO B 1 72 ? 18.887 16.957 63.453 1.00 77.73 72 PRO B CA 1
ATOM 1383 C C . PRO B 1 72 ? 18.197 17.060 62.097 1.00 75.97 72 PRO B C 1
ATOM 1384 O O . PRO B 1 72 ? 17.769 16.053 61.536 1.00 72.34 72 PRO B O 1
ATOM 1388 N N . LEU B 1 73 ? 18.080 18.277 61.577 1.00 72.57 73 LEU B N 1
ATOM 1389 C CA . LEU B 1 73 ? 17.420 18.492 60.292 1.00 74.38 73 LEU B CA 1
ATOM 1390 C C . LEU B 1 73 ? 18.180 19.425 59.358 1.00 80.29 73 LEU B C 1
ATOM 1391 O O . LEU B 1 73 ? 19.122 20.099 59.758 1.00 87.78 73 LEU B O 1
ATOM 1396 N N . SER B 1 74 ? 17.734 19.451 58.107 1.00 80.73 74 SER B N 1
ATOM 1397 C CA . SER B 1 74 ? 18.286 20.311 57.073 1.00 94.31 74 SER B CA 1
ATOM 1398 C C . SER B 1 74 ? 17.039 20.874 56.413 1.00 92.99 74 SER B C 1
ATOM 1399 O O . SER B 1 74 ? 16.288 20.142 55.786 1.00 99.35 74 SER B O 1
ATOM 1402 N N . LEU B 1 75 ? 16.806 22.169 56.574 1.00 84.20 75 LEU B N 1
ATOM 1403 C CA . LEU B 1 75 ? 15.616 22.783 56.007 1.00 83.97 75 LEU B CA 1
ATOM 1404 C C . LEU B 1 75 ? 15.868 23.540 54.708 1.00 94.68 75 LEU B C 1
ATOM 1405 O O . LEU B 1 75 ? 16.404 24.645 54.719 1.00 105.59 75 LEU B O 1
ATOM 1410 N N . GLU B 1 76 ? 15.473 22.948 53.587 1.00 82.54 76 GLU B N 1
ATOM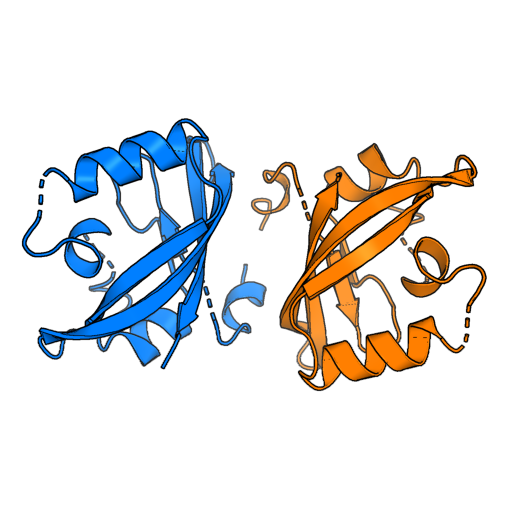 1411 C CA . GLU B 1 76 ? 15.643 23.599 52.299 1.00 92.26 76 GLU B CA 1
ATOM 1412 C C . GLU B 1 76 ? 14.676 24.785 52.244 1.00 89.46 76 GLU B C 1
ATOM 1413 O O . GLU B 1 76 ? 13.475 24.620 52.456 1.00 81.72 76 GLU B O 1
ATOM 1419 N N . LYS B 1 77 ? 15.202 25.977 51.971 1.00 92.65 77 LYS B N 1
ATOM 1420 C CA . LYS B 1 77 ? 14.381 27.184 51.878 1.00 90.96 77 LYS B CA 1
ATOM 1421 C C . LYS B 1 77 ? 13.818 27.310 50.464 1.00 94.59 77 LYS B C 1
ATOM 1422 O O . LYS B 1 77 ? 14.237 26.588 49.561 1.00 107.12 77 LYS B O 1
ATOM 1428 N N . LYS B 1 78 ? 12.862 28.214 50.267 1.00 95.10 78 LYS B N 1
ATOM 1429 C CA . LYS B 1 78 ? 12.304 28.417 48.930 1.00 98.34 78 LYS B CA 1
ATOM 1430 C C . LYS B 1 78 ? 13.484 28.775 48.043 1.00 90.24 78 LYS B C 1
ATOM 1431 O O . LYS B 1 78 ? 13.497 28.479 46.856 1.00 75.36 78 LYS B O 1
ATOM 1437 N N . GLU B 1 79 ? 14.472 29.422 48.659 1.00 106.56 79 GLU B N 1
ATOM 1438 C CA . GLU B 1 79 ? 15.706 29.839 48.000 1.00 112.66 79 GLU B CA 1
ATOM 1439 C C . GLU B 1 79 ? 16.456 28.620 47.441 1.00 107.96 79 GLU B C 1
ATOM 1440 O O . GLU B 1 79 ? 17.103 28.701 46.394 1.00 104.41 79 GLU B O 1
ATOM 1446 N N . GLY B 1 80 ? 16.383 27.497 48.151 1.00 106.87 80 GLY B N 1
ATOM 1447 C CA . GLY B 1 80 ? 17.059 26.296 47.696 1.00 99.90 80 GLY B CA 1
ATOM 1448 C C . GLY B 1 80 ? 18.139 25.808 48.643 1.00 106.47 80 GLY B C 1
ATOM 1449 O O . GLY B 1 80 ? 18.370 24.599 48.757 1.00 110.71 80 GLY B O 1
ATOM 1450 N N . THR B 1 81 ? 18.802 26.742 49.325 1.00 104.67 81 THR B N 1
ATOM 1451 C CA . THR B 1 81 ? 19.863 26.391 50.272 1.00 106.52 81 THR B CA 1
ATOM 1452 C C . THR B 1 81 ? 19.335 25.906 51.627 1.00 103.30 81 THR B C 1
ATOM 1453 O O . THR B 1 81 ? 18.451 26.521 52.227 1.00 105.89 81 THR B O 1
ATOM 1457 N N . SER B 1 82 ? 19.897 24.800 52.103 1.00 94.66 82 SER B N 1
ATOM 1458 C CA . SER B 1 82 ? 19.494 24.219 53.374 1.00 89.69 82 SER B CA 1
ATOM 1459 C C . SER B 1 82 ? 20.215 24.813 54.571 1.00 104.29 82 SER B C 1
ATOM 1460 O O . SER B 1 82 ? 21.398 25.142 54.501 1.00 114.51 82 SER B O 1
ATOM 1463 N N . ILE B 1 83 ? 19.479 24.949 55.668 1.00 102.53 83 ILE B N 1
ATOM 1464 C CA . ILE B 1 83 ? 20.020 25.468 56.909 1.00 104.29 83 ILE B CA 1
ATOM 1465 C C . ILE B 1 83 ? 19.984 24.306 57.874 1.00 104.65 83 ILE B C 1
ATOM 1466 O O . ILE B 1 83 ? 18.956 23.662 58.030 1.00 100.99 83 ILE B O 1
ATOM 1471 N N . PRO B 1 84 ? 21.119 23.996 58.508 1.00 106.49 84 PRO B N 1
ATOM 1472 C CA . PRO B 1 84 ? 21.139 22.882 59.455 1.00 100.76 84 PRO B CA 1
ATOM 1473 C C . PRO B 1 84 ? 20.359 23.273 60.705 1.00 100.47 84 PRO B C 1
ATOM 1474 O O . PRO B 1 84 ? 20.296 24.451 61.059 1.00 102.24 84 PRO B O 1
ATOM 1478 N N . ALA B 1 85 ? 19.760 22.291 61.368 1.00 96.96 85 ALA B N 1
ATOM 1479 C CA . ALA B 1 85 ? 18.979 22.576 62.558 1.00 97.05 85 ALA B CA 1
ATOM 1480 C C . ALA B 1 85 ? 18.767 21.343 63.409 1.00 85.74 85 ALA B C 1
ATOM 1481 O O . ALA B 1 85 ? 19.176 20.239 63.048 1.00 85.12 85 ALA B O 1
ATOM 1483 N N . LYS B 1 86 ? 18.137 21.555 64.559 1.00 82.31 86 LYS B N 1
ATOM 1484 C CA . LYS B 1 86 ? 17.812 20.464 65.463 1.00 78.14 86 LYS B CA 1
ATOM 1485 C C . LYS B 1 86 ? 16.349 20.634 65.846 1.00 72.57 86 LYS B C 1
ATOM 1486 O O . LYS B 1 86 ? 15.891 21.735 66.168 1.00 70.54 86 LYS B O 1
ATOM 1492 N N . ALA B 1 87 ? 15.613 19.534 65.795 1.00 64.98 87 ALA B N 1
ATOM 1493 C CA . ALA B 1 87 ? 14.212 19.574 66.128 1.00 64.42 87 ALA B CA 1
ATOM 1494 C C . ALA B 1 87 ? 13.923 18.835 67.423 1.00 58.31 87 ALA B C 1
ATOM 1495 O O . ALA B 1 87 ? 14.437 17.742 67.670 1.00 58.66 87 ALA B O 1
ATOM 1497 N N . ARG B 1 88 ? 13.100 19.451 68.259 1.00 56.48 88 ARG B N 1
ATOM 1498 C CA . ARG B 1 88 ? 12.703 18.840 69.517 1.00 67.48 88 ARG B CA 1
ATOM 1499 C C . ARG B 1 88 ? 11.212 18.594 69.338 1.00 61.67 88 ARG B C 1
ATOM 1500 O O . ARG B 1 88 ? 10.450 19.527 69.065 1.00 64.47 88 ARG B O 1
ATOM 1508 N N . ILE B 1 89 ? 10.792 17.340 69.446 1.00 51.13 89 ILE B N 1
ATOM 1509 C CA . ILE B 1 89 ? 9.383 17.061 69.227 1.00 56.54 89 ILE B CA 1
ATOM 1510 C C . ILE B 1 89 ? 8.608 16.459 70.401 1.00 52.71 89 ILE B C 1
ATOM 1511 O O . ILE B 1 89 ? 9.142 15.697 71.206 1.00 53.74 89 ILE B O 1
ATOM 1516 N N . TRP B 1 90 ? 7.334 16.821 70.477 1.00 58.58 90 TRP B N 1
ATOM 1517 C CA . TRP B 1 90 ? 6.428 16.349 71.512 1.00 55.15 90 TRP B CA 1
ATOM 1518 C C . TRP B 1 90 ? 5.128 15.894 70.850 1.00 55.56 90 TRP B C 1
ATOM 1519 O O . TRP B 1 90 ? 4.695 16.466 69.854 1.00 43.86 90 TRP B O 1
ATOM 1530 N N . GLN B 1 91 ? 4.513 14.859 71.397 1.00 46.22 91 GLN B N 1
ATOM 1531 C CA . GLN B 1 91 ? 3.269 14.365 70.847 1.00 55.87 91 GLN B CA 1
ATOM 1532 C C . GLN B 1 91 ? 2.137 15.064 71.562 1.00 56.59 91 GLN B C 1
ATOM 1533 O O . GLN B 1 91 ? 2.217 15.333 72.761 1.00 67.79 91 GLN B O 1
ATOM 1539 N N . GLY B 1 92 ? 1.091 15.377 70.807 1.00 66.32 92 GLY B N 1
ATOM 1540 C CA . GLY B 1 92 ? -0.077 16.039 71.354 1.00 70.42 92 GLY B CA 1
ATOM 1541 C C . GLY B 1 92 ? -1.259 15.760 70.447 1.00 61.15 92 GLY B C 1
ATOM 1542 O O . GLY B 1 92 ? -1.174 14.912 69.555 1.00 50.80 92 GLY B O 1
ATOM 1543 N N . LYS B 1 93 ? -2.365 16.462 70.667 1.00 64.00 93 LYS B N 1
ATOM 1544 C CA . LYS B 1 93 ? -3.545 16.271 69.840 1.00 59.58 93 LYS B CA 1
ATOM 1545 C C . LYS B 1 93 ? -4.078 17.574 69.261 1.00 66.96 93 LYS B C 1
ATOM 1546 O O . LYS B 1 93 ? -4.074 18.617 69.905 1.00 78.62 93 LYS B O 1
ATOM 1552 N N . TRP B 1 94 ? -4.524 17.493 68.018 1.00 58.15 94 TRP B N 1
ATOM 1553 C CA . TRP B 1 94 ? -5.080 18.624 67.305 1.00 60.60 94 TRP B CA 1
ATOM 1554 C C . TRP B 1 94 ? -6.419 18.122 66.774 1.00 59.21 94 TRP B C 1
ATOM 1555 O O . TRP B 1 94 ? -6.471 17.117 66.059 1.00 65.61 94 TRP B O 1
ATOM 1566 N N . HIS B 1 95 ? -7.498 18.801 67.151 1.00 52.12 95 HIS B N 1
ATOM 1567 C CA . HIS B 1 95 ? -8.831 18.405 66.720 1.00 65.77 95 HIS B CA 1
ATOM 1568 C C . HIS B 1 95 ? -9.138 16.967 67.088 1.00 68.02 95 HIS B C 1
ATOM 1569 O O . HIS B 1 95 ? -9.891 16.282 66.399 1.00 72.43 95 HIS B O 1
ATOM 1576 N N . ASN B 1 96 ? -8.538 16.518 68.180 1.00 68.63 96 ASN B N 1
ATOM 1577 C CA . ASN B 1 96 ? -8.750 15.171 68.676 1.00 70.52 96 ASN B CA 1
ATOM 1578 C C . ASN B 1 96 ? -8.044 14.127 67.844 1.00 70.26 96 ASN B C 1
ATOM 1579 O O . ASN B 1 96 ? -8.330 12.942 67.964 1.00 70.80 96 ASN B O 1
ATOM 1584 N N . GLU B 1 97 ? -7.118 14.575 67.004 1.00 72.03 97 GLU B N 1
ATOM 1585 C CA . GLU B 1 97 ? -6.3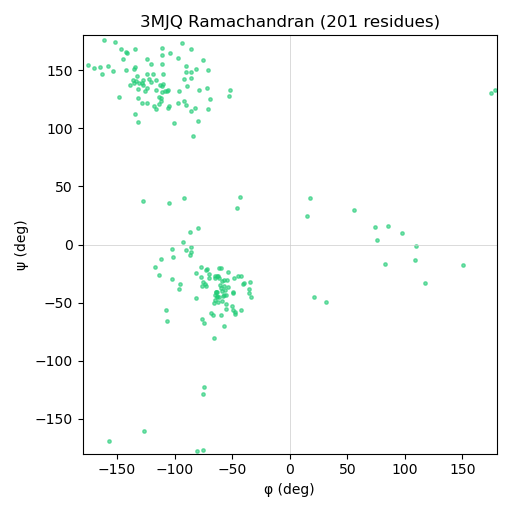31 13.670 66.180 1.00 73.15 97 GLU B CA 1
ATOM 1586 C C . GLU B 1 97 ? -4.860 13.906 66.497 1.00 71.37 97 GLU B C 1
ATOM 1587 O O . GLU B 1 97 ? -4.443 15.036 66.726 1.00 68.00 97 GLU B O 1
ATOM 1593 N N . PRO B 1 98 ? -4.059 12.830 66.528 1.00 70.03 98 PRO B N 1
ATOM 1594 C CA . PRO B 1 98 ? -2.621 12.839 66.822 1.00 51.91 98 PRO B CA 1
ATOM 1595 C C . PRO B 1 98 ? -1.753 13.779 66.013 1.00 54.87 98 PRO B C 1
ATOM 1596 O O . PRO B 1 98 ? -1.768 13.763 64.790 1.00 61.68 98 PRO B O 1
ATOM 1600 N N . CYS B 1 99 ? -0.973 14.592 66.699 1.00 35.98 99 CYS B N 1
ATOM 1601 C CA . CYS B 1 99 ? -0.089 15.489 65.990 1.00 57.25 99 CYS B CA 1
ATOM 1602 C C . CYS B 1 99 ? 1.255 15.585 66.724 1.00 52.90 99 CYS B C 1
ATOM 1603 O O . CYS B 1 99 ? 1.380 15.177 67.885 1.00 52.65 99 CYS B O 1
ATOM 1606 N N . LEU B 1 100 ? 2.250 16.116 66.024 1.00 51.13 100 LEU B N 1
ATOM 1607 C CA . LEU B 1 100 ? 3.581 16.326 66.560 1.00 46.82 100 LEU B CA 1
ATOM 1608 C C . LEU B 1 100 ? 3.780 17.828 66.814 1.00 53.57 100 LEU B C 1
ATOM 1609 O O . LEU B 1 100 ? 3.447 18.668 65.970 1.00 56.60 100 LEU B O 1
ATOM 1614 N N . PHE B 1 101 ? 4.282 18.160 67.999 1.00 61.55 101 PHE B N 1
ATOM 1615 C CA . PHE B 1 101 ? 4.581 19.548 68.352 1.00 60.35 101 PHE B CA 1
ATOM 1616 C C . PHE B 1 101 ? 6.105 19.667 68.275 1.00 63.45 101 PHE B C 1
ATOM 1617 O O . PHE B 1 101 ? 6.835 18.977 68.995 1.00 59.75 101 PHE B O 1
ATOM 1625 N N . ALA B 1 102 ? 6.591 20.541 67.405 1.00 59.59 102 ALA B N 1
ATOM 1626 C CA . ALA B 1 102 ? 8.023 20.674 67.237 1.00 56.59 102 ALA B CA 1
ATOM 1627 C C . ALA B 1 102 ? 8.572 22.064 67.401 1.00 51.34 102 ALA B C 1
ATOM 1628 O O . ALA B 1 102 ? 8.054 23.025 66.845 1.00 67.24 102 ALA B O 1
ATOM 1630 N N . ILE B 1 103 ? 9.629 22.157 68.188 1.00 53.70 103 ILE B N 1
ATOM 1631 C CA . ILE B 1 103 ? 10.311 23.420 68.392 1.00 59.95 103 ILE B CA 1
ATOM 1632 C C . ILE B 1 103 ? 11.675 23.118 67.799 1.00 61.37 103 ILE B C 1
ATOM 1633 O O . ILE B 1 103 ? 12.381 22.207 68.260 1.00 59.55 103 ILE B O 1
ATOM 1638 N N . ILE B 1 104 ? 11.996 23.860 66.738 1.00 62.34 104 ILE B N 1
ATOM 1639 C CA . ILE B 1 104 ? 13.235 23.690 65.991 1.00 60.44 104 ILE B CA 1
ATOM 1640 C C . ILE B 1 104 ? 14.192 24.847 66.172 1.00 66.85 104 ILE B C 1
ATOM 1641 O O . ILE B 1 104 ? 13.782 26.009 66.159 1.00 69.08 104 ILE B O 1
ATOM 1646 N N . LYS B 1 105 ? 15.469 24.496 66.326 1.00 72.29 105 LYS B N 1
ATOM 1647 C CA . LYS B 1 105 ? 16.565 25.438 66.529 1.00 76.42 105 LYS B CA 1
ATOM 1648 C C . LYS B 1 105 ? 17.477 25.477 65.316 1.00 83.45 105 LYS B C 1
ATOM 1649 O O . LYS B 1 105 ? 17.890 24.438 64.801 1.00 77.64 105 LYS B O 1
ATOM 1655 N N . ASP B 1 106 ? 17.771 26.692 64.867 1.00 90.37 106 ASP B N 1
ATOM 1656 C CA . ASP B 1 106 ? 18.640 26.929 63.721 1.00 77.10 106 ASP B CA 1
ATOM 1657 C C . ASP B 1 106 ? 20.087 26.868 64.187 1.00 88.64 106 ASP B C 1
ATOM 1658 O O . ASP B 1 106 ? 20.503 27.690 64.997 1.00 98.49 106 ASP B O 1
ATOM 1663 N N . LEU B 1 107 ? 20.858 25.917 63.672 1.00 87.81 107 LEU B N 1
ATOM 1664 C CA . LEU B 1 107 ? 22.246 25.792 64.088 1.00 94.05 107 LEU B CA 1
ATOM 1665 C C . LEU B 1 107 ? 23.201 26.624 63.234 1.00 114.21 107 LEU B C 1
ATOM 1666 O O . LEU B 1 107 ? 23.470 27.792 63.592 1.00 118.81 107 LEU B O 1
#

Sequence (205 aa):
KNFLETIEDILIINREGRLLYANTAVPKKLGYTHEELSHILTITSAGKAEGEKILAELFAGKKESLPLSLEKKEGTSIPAKARIWQGKWHNEPCLFAIIKDLSKNFLETIEDILIINREGRLLYANTAVPKKLGYTHEELSHILTITSAGKAEGEKILAELFAGKKESLPLSLEKKEGTSIPAKARIWQGKWHNEPCLFAIIKDL

CATH classification: 3.30.450.20

Secondary structure (DSSP, 8-state):
-TTGGG----EEEETTS-EEEE-THHHHHHS--TTT---HHHHH-TT--HHHHHHHHHHHT--SEEEEEEEPTTS-EEEEEEEEEEEESSSSEEEEEEEEE--/--SGGG----EEEETTS-EEEE-THHHHHHS--TTT---HHHHH-S---HHHHHHHHHHHTS-SEEEEEEE-TTS-EEEEEEEEEEEEETTEEEEEEEEEE-

InterPro domains:
  IPR000014 PAS domain [PF13426] (10-108)
  IPR000014 PAS domain [PS50112] (1-45)
  IPR000014 PAS domain [TIGR00229] (3-113)
  IPR000014 PAS domain [cd00130] (10-107)
  IPR000160 GGDEF domain [PF00990] (286-445)
  IPR000160 GGDEF domain [PS50887] (315-450)
  IPR000160 GGDEF domain [SM00267] (274-450)
  IPR000160 GGDEF domain [TIGR00254] (284-447)
  IPR000160 GGDEF domain [cd01949] (286-448)
  IPR001789 Signal transduction response regulator, receiver domain [PF00072] (157-264)
  IPR001789 Signal transduction response regulator, receiver domain [PS50110] (156-272)
  IPR001789 Signal transduction response regulator, receiver domain [SM00448] (155-268)
  IPR011006 CheY-like superfamily [SSF52172] (153-294)
  IPR029787 Nucleotide cyclase [SSF55073] (290-448)
  IPR035965 PAS domain superfamily [SSF55785] (3-108)
  IPR043128 Reverse transcriptase/Diguanylate cyclase domain [G3DSA:3.30.70.270] (277-449)
  IPR050469 Diguanylate cyclase Dgc-like, bacteria [PTHR45138] (183-449)

Foldseek 3Di:
DVVVLPDLWWFKAALQQQTPDDHPNCCVVQVHDPVRSRGNCVFFPVPHVVVNVVSVCVLVVNDQKDWTWGQHPVRHTFIKIKGWDWDADPHHIIIIITMGGPD/DVPVLPDQWWFKAALQQQTPDDHPNVCVVQVHDPVPSVGNCCQFVVPHVVVNVVSNVVQVPVDQKDKTWGQHVVGHTFIKMKGWDWDDDPNHIIIIITMGGD